Protein AF-A0A6V8PI60-F1 (afdb_monomer_lite)

InterPro domains:
  IPR025639 Druantia protein DruA [PF14236] (7-273)

pLDDT: mean 89.38, std 10.97, range [47.16, 98.75]

Foldseek 3Di:
DCPPLVVVLLLQADALQLDPLLQFDKDWDWDDPPDNVVVNQQLQQLLDPDHDDPDDADKTKTFIAGPSRRHTFFIWMKGQDDQDDVLVCVVLVHDNVLSVQQSLQEIETETFATGAPNRLLLSSLLSVLCCLALVVQVVCCVVRQFDQDPVPSDTDRHGNFKYKYKDPQADDPSQPPNDDPPAKHKAWSFKDQQAACPVPDPVNLVVLLVVCVVVVHPLSPLPDPPSDPDSSLVSQLVSCVVVVHHSCVRRPRRMIIMIMMGNFPCSSCVSVVVDPDTHHDHHHSRVSSNSCSVPTRVVSCVVPVCSNNGDSVVVVVSSVVSVPD

Secondary structure (DSSP, 8-state):
--SHHHHHHHTTSPPGGG--GGG--EEEEE--TTSHHHHHHHHHGGGSSS-----SS-EEEEEEEETTT--EEEEEEEEPPPS--HHHHHHHT--HHHHHHHGGGEEEEEEEEEPTTGGGGTHHHHHHHGGGSHHHHHHHHHHHTEEE-TTT-SEEE----EEEEE-SSSS-TTTTT-EETTTEE-EEEEE---B--TTS-HHHHHHHHHHHHHTT-GGGT--STTS-S-HHHHHHHHHHHHTT--GGGGB-----EEEEEE-STTHHHHHHTSSSS-------HHHHHHHHIIIIIHHHHHH-GGGGG--HHHHHHHHHHTT--

Sequence (325 aa):
MVGDHGQRLLNHFAEGSEVGVEAIDPELVLVDPDTEEANLFRIAALLWSVPVSRGFGRRMRFLVRDRSNQKLIGLLALGSPVFNLSPRDNWIGWTVRDREERLVNVMDAFVIGAVPPYSQLIGGKLVAALIGSGEVSQHFERRYGLKRGIISGKLKRAKLVLVTTTSALGHSSLYNRLRLPGLIEFHRLGTTNGWGHFQVPDSIFNQMRRLLELGGHKYASGYRYGDGPNWRLRVAREALERIGLDGNVMRHGIRREVYGVPLTENWREYLLGEDDDAILERPTVKEIADACIERWLLPRSKRRPQFRAWKRGDTWRLITQAIEP

Structure (mmCIF, N/CA/C/O backbone):
data_AF-A0A6V8PI60-F1
#
_entry.id   AF-A0A6V8PI60-F1
#
loop_
_atom_site.group_PDB
_atom_site.id
_atom_site.type_symbol
_atom_site.label_atom_id
_atom_site.label_alt_id
_atom_site.label_comp_id
_atom_site.label_asym_id
_atom_site.label_entity_id
_atom_site.label_seq_id
_atom_site.pdbx_PDB_ins_code
_atom_site.Cartn_x
_atom_site.Cartn_y
_atom_site.Cartn_z
_atom_site.occupancy
_atom_site.B_iso_or_equiv
_atom_site.auth_seq_id
_atom_site.auth_comp_id
_atom_site.auth_asym_id
_atom_site.auth_atom_id
_atom_site.pdbx_PDB_model_num
ATOM 1 N N . MET A 1 1 ? 9.480 23.855 -7.082 1.00 47.16 1 MET A N 1
ATOM 2 C CA . MET A 1 1 ? 9.950 22.595 -6.448 1.00 47.16 1 MET A CA 1
ATOM 3 C C . MET A 1 1 ? 10.318 21.506 -7.459 1.00 47.16 1 MET A C 1
ATOM 5 O O . MET A 1 1 ? 11.009 20.570 -7.085 1.00 47.16 1 MET A O 1
ATOM 9 N N . VAL A 1 2 ? 9.927 21.646 -8.729 1.00 53.50 2 VAL A N 1
ATOM 10 C CA . VAL A 1 2 ? 10.297 20.758 -9.841 1.00 53.50 2 VAL A CA 1
ATOM 11 C C . VAL A 1 2 ? 11.366 21.462 -10.701 1.00 53.50 2 VAL A C 1
ATOM 13 O O . VAL A 1 2 ? 11.156 21.750 -11.867 1.00 53.50 2 VAL A O 1
ATOM 16 N N . GLY A 1 3 ? 12.460 21.898 -10.068 1.00 63.16 3 GLY A N 1
ATOM 17 C CA . GLY A 1 3 ? 13.617 22.490 -10.765 1.00 63.16 3 GLY A CA 1
ATOM 18 C C . GLY A 1 3 ? 14.633 21.414 -11.167 1.00 63.16 3 GLY A C 1
ATOM 19 O O . GLY A 1 3 ? 14.282 20.235 -11.221 1.00 63.16 3 GLY A O 1
ATOM 20 N N . ASP A 1 4 ? 15.903 21.787 -11.336 1.00 62.72 4 ASP A N 1
ATOM 21 C CA . ASP A 1 4 ? 17.021 20.891 -11.710 1.00 62.72 4 ASP A CA 1
ATOM 22 C C . ASP A 1 4 ? 17.110 19.604 -10.866 1.00 62.72 4 ASP A C 1
ATOM 24 O O . ASP A 1 4 ? 17.444 18.528 -11.364 1.00 62.72 4 ASP A O 1
ATOM 28 N N . HIS A 1 5 ? 16.722 19.669 -9.588 1.00 68.88 5 HIS A N 1
ATOM 29 C CA . HIS A 1 5 ? 16.679 18.502 -8.701 1.00 68.88 5 HIS A CA 1
ATOM 30 C C . HIS A 1 5 ? 15.660 17.435 -9.148 1.00 68.88 5 HIS A C 1
ATOM 32 O O . HIS A 1 5 ? 15.910 16.238 -9.016 1.00 68.88 5 HIS A O 1
ATOM 38 N N . GLY A 1 6 ? 14.522 17.847 -9.718 1.00 69.88 6 GLY A N 1
ATOM 39 C CA . GLY A 1 6 ? 13.519 16.934 -10.273 1.00 69.88 6 GLY A CA 1
ATOM 40 C C . GLY A 1 6 ? 14.004 16.243 -11.548 1.00 69.88 6 GLY A C 1
ATOM 41 O O . GLY A 1 6 ? 13.763 15.050 -11.722 1.00 69.88 6 GLY A O 1
ATOM 42 N N . GLN A 1 7 ? 14.753 16.957 -12.396 1.00 72.31 7 GLN A N 1
ATOM 43 C CA . GLN A 1 7 ? 15.365 16.373 -13.593 1.00 72.31 7 GLN A CA 1
ATOM 44 C C . GLN A 1 7 ? 16.451 15.354 -13.238 1.00 72.31 7 GLN A C 1
ATOM 46 O O . GLN A 1 7 ? 16.512 14.294 -13.857 1.00 72.31 7 GLN A O 1
ATOM 51 N N . ARG A 1 8 ? 17.250 15.602 -12.190 1.00 85.62 8 ARG A N 1
ATOM 52 C CA . ARG A 1 8 ? 18.216 14.607 -11.694 1.00 85.62 8 ARG A CA 1
ATOM 53 C C . ARG A 1 8 ? 17.525 13.314 -11.264 1.00 85.62 8 ARG A C 1
ATOM 55 O O . ARG A 1 8 ? 17.966 12.227 -11.631 1.00 85.62 8 ARG A O 1
ATOM 62 N N . LEU A 1 9 ? 16.414 13.433 -10.535 1.00 90.12 9 LEU A N 1
ATOM 63 C CA . LEU A 1 9 ? 15.638 12.281 -10.069 1.00 90.12 9 LEU A CA 1
ATOM 64 C C . LEU A 1 9 ? 14.984 11.499 -11.217 1.00 90.12 9 LEU A C 1
ATOM 66 O O . LEU A 1 9 ? 14.724 10.303 -11.072 1.00 90.12 9 LEU A O 1
ATOM 70 N N . LEU A 1 10 ? 14.792 12.124 -12.383 1.00 92.19 10 LEU A N 1
ATOM 71 C CA . LEU A 1 10 ? 14.271 11.452 -13.571 1.00 92.19 10 LEU A CA 1
ATOM 72 C C . LEU A 1 10 ? 15.186 10.309 -14.046 1.00 92.19 10 LEU A C 1
ATOM 74 O O . LEU A 1 10 ? 14.691 9.317 -14.575 1.00 92.19 10 LEU A O 1
ATOM 78 N N . ASN A 1 11 ? 16.495 10.387 -13.783 1.00 93.62 11 ASN A N 1
ATOM 79 C CA . ASN A 1 11 ? 17.460 9.338 -14.136 1.00 93.62 11 ASN A CA 1
ATOM 80 C C . ASN A 1 11 ? 17.210 8.002 -13.423 1.00 93.62 11 ASN A C 1
ATOM 82 O O . ASN A 1 11 ? 17.698 6.966 -13.883 1.00 93.62 11 ASN A O 1
ATOM 86 N N . HIS A 1 12 ? 16.438 8.006 -12.332 1.00 96.94 12 HIS A N 1
ATOM 87 C CA . HIS A 1 12 ? 16.029 6.789 -11.637 1.00 96.94 12 HIS A CA 1
ATOM 88 C C . HIS A 1 12 ? 14.868 6.070 -12.329 1.00 96.94 12 HIS A C 1
ATOM 90 O O . HIS A 1 12 ? 14.605 4.917 -12.007 1.00 96.94 12 HIS A O 1
ATOM 96 N N . PHE A 1 13 ? 14.176 6.699 -13.279 1.00 97.81 13 PHE A N 1
ATOM 97 C CA . PHE A 1 13 ? 13.129 6.050 -14.063 1.00 97.81 13 PHE A CA 1
ATOM 98 C C . PHE A 1 13 ? 13.731 5.426 -15.324 1.00 97.81 13 PHE A C 1
ATOM 100 O O . PHE A 1 13 ? 14.614 6.006 -15.964 1.00 97.81 13 PHE A O 1
ATOM 107 N N . ALA A 1 14 ? 13.258 4.233 -15.678 1.00 97.94 14 ALA A N 1
ATOM 108 C CA . ALA A 1 14 ? 13.749 3.534 -16.857 1.00 97.94 14 ALA A CA 1
ATOM 109 C C . ALA A 1 14 ? 13.153 4.108 -18.146 1.00 97.94 14 ALA A C 1
ATOM 111 O O . ALA A 1 14 ? 11.988 4.507 -18.201 1.00 97.94 14 ALA A O 1
ATOM 112 N N . GLU A 1 15 ? 13.941 4.076 -19.211 1.00 98.00 15 GLU A N 1
ATOM 113 C CA . GLU A 1 15 ? 13.418 3.985 -20.566 1.00 98.00 15 GLU A CA 1
ATOM 114 C C . GLU A 1 15 ? 13.029 2.543 -20.883 1.00 98.00 15 GLU A C 1
ATOM 116 O O . GLU A 1 15 ? 13.592 1.587 -20.353 1.00 98.00 15 GLU A O 1
ATOM 121 N N . GLY A 1 16 ? 12.089 2.372 -21.808 1.00 97.88 16 GLY A N 1
ATOM 122 C CA . GLY A 1 16 ? 11.659 1.059 -22.272 1.00 97.88 16 GLY A CA 1
ATOM 123 C C . GLY A 1 16 ? 12.798 0.189 -22.802 1.00 97.88 16 GLY A C 1
ATOM 124 O O . GLY A 1 16 ? 12.779 -1.025 -22.613 1.00 97.88 16 GLY A O 1
ATOM 125 N N . SER A 1 17 ? 13.798 0.806 -23.434 1.00 97.50 17 SER A N 1
ATOM 126 C CA . SER A 1 17 ? 14.990 0.133 -23.959 1.00 97.50 17 SER A CA 1
ATOM 127 C C . SER A 1 17 ? 15.966 -0.337 -22.879 1.00 97.50 17 SER A C 1
ATOM 129 O O . SER A 1 17 ? 16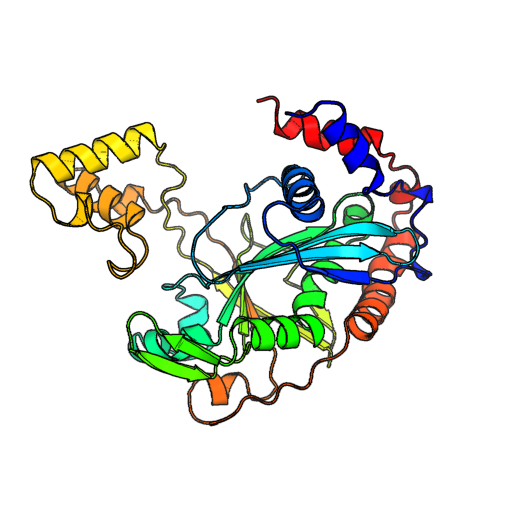.782 -1.205 -23.163 1.00 97.50 17 SER A O 1
ATOM 131 N N . GLU A 1 18 ? 15.890 0.204 -21.660 1.00 98.12 18 GLU A N 1
ATOM 132 C CA . GLU A 1 18 ? 16.745 -0.195 -20.530 1.00 98.12 18 GLU A CA 1
ATOM 133 C C . GLU A 1 18 ? 16.189 -1.417 -19.775 1.00 98.12 18 GLU A C 1
ATOM 135 O O . GLU A 1 18 ? 16.856 -1.967 -18.900 1.00 98.12 18 GLU A O 1
ATOM 140 N N . VAL A 1 19 ? 14.961 -1.851 -20.086 1.00 98.31 19 VAL A N 1
ATOM 141 C CA . VAL A 1 19 ? 14.295 -2.948 -19.373 1.00 98.31 19 VAL A CA 1
ATOM 142 C C . VAL A 1 19 ? 14.481 -4.272 -20.112 1.00 98.31 19 VAL A C 1
ATOM 144 O O . VAL A 1 19 ? 13.746 -4.602 -21.048 1.00 98.31 19 VAL A O 1
ATOM 147 N N . GLY A 1 20 ? 15.443 -5.065 -19.640 1.00 97.81 20 GLY A N 1
ATOM 148 C CA . GLY A 1 20 ? 15.592 -6.473 -20.000 1.00 97.81 20 GLY A CA 1
ATOM 149 C C . GLY A 1 20 ? 14.690 -7.343 -19.129 1.00 97.81 20 GLY A C 1
ATOM 150 O O . GLY A 1 20 ? 15.055 -7.665 -18.010 1.00 97.81 20 GLY A O 1
ATOM 151 N N . VAL A 1 21 ? 1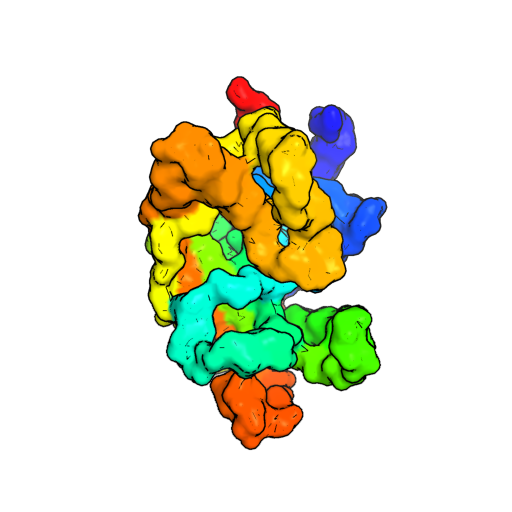3.511 -7.728 -19.630 1.00 97.94 21 VAL A N 1
ATOM 152 C CA . VAL A 1 21 ? 12.464 -8.389 -18.814 1.00 97.94 21 VAL A CA 1
ATOM 153 C C . VAL A 1 21 ? 12.930 -9.692 -18.155 1.00 97.94 21 VAL A C 1
ATOM 155 O O . VAL A 1 21 ? 12.494 -10.003 -17.054 1.00 97.94 21 VAL A O 1
ATOM 158 N N . GLU A 1 22 ? 13.814 -10.434 -18.817 1.00 97.12 22 GLU A N 1
ATOM 159 C CA . GLU A 1 22 ? 14.389 -11.700 -18.331 1.00 97.12 22 GLU A CA 1
ATOM 160 C C . GLU A 1 22 ? 15.471 -11.479 -17.267 1.00 97.12 22 GLU A C 1
ATOM 162 O O . GLU A 1 22 ? 15.753 -12.381 -16.490 1.00 97.12 22 GLU A O 1
ATOM 167 N N . ALA A 1 23 ? 16.057 -10.280 -17.232 1.00 97.81 23 ALA A N 1
ATOM 168 C CA . ALA A 1 23 ? 17.131 -9.898 -16.325 1.00 97.81 23 ALA A CA 1
ATOM 169 C C . ALA A 1 23 ? 16.643 -9.059 -15.133 1.00 97.81 23 ALA A C 1
ATOM 171 O O . ALA A 1 23 ? 17.470 -8.661 -14.321 1.00 97.81 23 ALA A O 1
ATOM 172 N N . ILE A 1 24 ? 15.337 -8.769 -15.034 1.00 98.62 24 ILE A N 1
ATOM 173 C CA . ILE A 1 24 ? 14.773 -7.982 -13.928 1.00 98.62 24 ILE A CA 1
ATOM 174 C C . ILE A 1 24 ? 15.165 -8.638 -12.602 1.00 98.62 24 ILE A C 1
ATOM 176 O O . ILE A 1 24 ? 14.804 -9.783 -12.349 1.00 98.62 24 ILE A O 1
ATOM 180 N N . ASP A 1 25 ? 15.852 -7.886 -11.746 1.00 98.56 25 ASP A N 1
ATOM 181 C CA . ASP A 1 25 ? 16.380 -8.377 -10.472 1.00 98.56 25 ASP A CA 1
ATOM 182 C C . ASP A 1 25 ? 16.009 -7.401 -9.345 1.00 98.56 25 ASP A C 1
ATOM 184 O O . ASP A 1 25 ? 16.740 -6.445 -9.068 1.00 98.56 25 ASP A O 1
ATOM 188 N N . PRO A 1 26 ? 14.811 -7.540 -8.752 1.00 98.62 26 PRO A N 1
ATOM 189 C CA . PRO A 1 26 ? 14.291 -6.565 -7.810 1.00 98.62 26 PRO A CA 1
ATOM 190 C C . PRO A 1 26 ? 15.054 -6.554 -6.484 1.00 98.62 26 PRO A C 1
ATOM 192 O O . PRO A 1 26 ? 15.427 -7.587 -5.942 1.00 98.62 26 PRO A O 1
ATOM 195 N N . GLU A 1 27 ? 15.167 -5.378 -5.881 1.00 98.44 27 GLU A N 1
ATOM 196 C CA . GLU A 1 27 ? 15.587 -5.204 -4.495 1.00 98.44 27 GLU A CA 1
ATOM 197 C C . GLU A 1 27 ? 14.696 -4.203 -3.758 1.00 98.44 27 GLU A C 1
ATOM 199 O O . GLU A 1 27 ? 14.125 -3.282 -4.351 1.00 98.44 27 GLU A O 1
ATOM 204 N N . LEU A 1 28 ? 14.585 -4.385 -2.441 1.00 98.50 28 LEU A N 1
ATOM 205 C CA . LEU A 1 28 ? 13.858 -3.486 -1.552 1.00 98.50 28 LEU A CA 1
ATOM 206 C C . LEU A 1 28 ? 14.836 -2.518 -0.885 1.00 98.50 28 LEU A C 1
ATOM 208 O O . LEU A 1 28 ? 15.564 -2.894 0.031 1.00 98.50 28 LEU A O 1
ATOM 212 N N . VAL A 1 29 ? 14.808 -1.256 -1.309 1.00 98.06 29 VAL A N 1
ATOM 213 C CA . VAL A 1 29 ? 15.599 -0.181 -0.698 1.00 98.06 29 VAL A CA 1
ATOM 214 C C . VAL A 1 29 ? 14.724 0.579 0.287 1.00 98.06 29 VAL A C 1
ATOM 216 O O . VAL A 1 29 ? 13.717 1.176 -0.104 1.00 98.06 29 VAL A O 1
ATOM 219 N N . LEU A 1 30 ? 15.084 0.539 1.572 1.00 96.31 30 LEU A N 1
ATOM 220 C CA . LEU A 1 30 ? 14.359 1.251 2.622 1.00 96.31 30 LEU A CA 1
ATOM 221 C C . LEU A 1 30 ? 14.450 2.767 2.397 1.00 96.31 30 LEU A C 1
ATOM 223 O O . LEU A 1 30 ? 15.499 3.298 2.052 1.00 96.31 30 LEU A O 1
ATOM 227 N N . VAL A 1 31 ? 13.333 3.458 2.600 1.00 95.38 31 VAL A N 1
ATOM 228 C CA . VAL A 1 31 ? 13.252 4.915 2.489 1.00 95.38 31 VAL A CA 1
ATOM 229 C C . VAL A 1 31 ? 13.268 5.526 3.880 1.00 95.38 31 VAL A C 1
ATOM 231 O O . VAL A 1 31 ? 12.270 5.449 4.611 1.00 95.38 31 VAL A O 1
ATOM 234 N N . ASP A 1 32 ? 14.378 6.173 4.213 1.00 90.62 32 ASP A N 1
ATOM 235 C CA . ASP A 1 32 ? 14.525 6.947 5.439 1.00 90.62 32 ASP A CA 1
ATOM 236 C C . ASP A 1 32 ? 14.154 8.424 5.231 1.00 90.62 32 ASP A C 1
ATOM 238 O O . ASP A 1 32 ? 14.135 8.913 4.100 1.00 90.62 32 ASP A O 1
ATOM 242 N N . PRO A 1 33 ? 13.753 9.149 6.292 1.00 87.69 33 PRO A N 1
ATOM 243 C CA . PRO A 1 33 ? 13.456 10.573 6.191 1.00 87.69 33 PRO A CA 1
ATOM 244 C C . PRO A 1 33 ? 14.662 11.366 5.682 1.00 87.69 33 PRO A C 1
ATOM 246 O O . PRO A 1 33 ? 15.800 11.032 5.989 1.00 87.69 33 PRO A O 1
ATOM 249 N N . ASP A 1 34 ? 14.387 12.437 4.940 1.00 88.12 34 ASP A N 1
ATOM 250 C CA . ASP A 1 34 ? 15.391 13.418 4.511 1.00 88.12 34 ASP A CA 1
ATOM 251 C C . ASP A 1 34 ? 16.526 12.865 3.618 1.00 88.12 34 ASP A C 1
ATOM 253 O O . ASP A 1 34 ? 17.574 13.493 3.488 1.00 88.12 34 ASP A O 1
ATOM 257 N N . THR A 1 35 ? 16.297 11.733 2.934 1.00 92.88 35 THR A N 1
ATOM 258 C CA . THR A 1 35 ? 17.224 11.157 1.940 1.00 92.88 35 THR A CA 1
ATOM 259 C C . THR A 1 35 ? 16.785 11.389 0.485 1.00 92.88 35 THR A C 1
ATOM 261 O O . THR A 1 35 ? 15.653 11.801 0.200 1.00 92.88 35 THR A O 1
ATOM 264 N N . GLU A 1 36 ? 17.669 11.094 -0.477 1.00 92.31 36 GLU A N 1
ATOM 265 C CA . GLU A 1 36 ? 17.329 11.137 -1.907 1.00 92.31 36 GLU A CA 1
ATOM 266 C C . GLU A 1 36 ? 16.234 10.117 -2.261 1.00 92.31 36 GLU A C 1
ATOM 268 O O . GLU A 1 36 ? 15.336 10.419 -3.047 1.00 92.31 36 GLU A O 1
ATOM 273 N N . GLU A 1 37 ? 16.218 8.956 -1.606 1.00 95.00 37 GLU A N 1
ATOM 274 C CA . GLU A 1 37 ? 15.168 7.948 -1.745 1.00 95.00 37 GLU A CA 1
ATOM 275 C C . GLU A 1 37 ? 13.810 8.487 -1.288 1.00 95.00 37 GLU A C 1
ATOM 277 O O . GLU A 1 37 ? 12.790 8.183 -1.909 1.00 95.00 37 GLU A O 1
ATOM 282 N N . ALA A 1 38 ? 13.768 9.328 -0.248 1.00 93.31 38 ALA A N 1
ATOM 283 C CA . ALA A 1 38 ? 12.536 9.994 0.169 1.00 93.31 38 ALA A CA 1
ATOM 284 C C . ALA A 1 38 ? 12.066 11.032 -0.853 1.00 93.31 38 ALA A C 1
ATOM 286 O O . ALA A 1 38 ? 10.857 11.194 -1.056 1.00 93.31 38 ALA A O 1
ATOM 287 N N . ASN A 1 39 ? 12.986 11.729 -1.521 1.00 93.19 39 ASN A N 1
ATOM 288 C CA . ASN A 1 39 ? 12.648 12.634 -2.622 1.00 93.19 39 ASN A CA 1
ATOM 289 C C . ASN A 1 39 ? 12.099 11.843 -3.814 1.00 93.19 39 ASN A C 1
ATOM 291 O O . ASN A 1 39 ? 11.031 12.178 -4.330 1.00 93.19 39 ASN A O 1
ATOM 295 N N . LEU A 1 40 ? 12.767 10.750 -4.185 1.00 95.25 40 LEU A N 1
ATOM 296 C CA . LEU A 1 40 ? 12.353 9.872 -5.272 1.00 95.25 40 LEU A CA 1
ATOM 297 C C . LEU A 1 40 ? 10.996 9.221 -4.996 1.00 95.25 40 LEU A C 1
ATOM 299 O O . LEU A 1 40 ? 10.127 9.247 -5.862 1.00 95.25 40 LEU A O 1
ATOM 303 N N . PHE A 1 41 ? 10.768 8.711 -3.782 1.00 94.56 41 PHE A N 1
ATOM 304 C CA . PHE A 1 41 ? 9.479 8.153 -3.372 1.00 94.56 41 PHE A CA 1
ATOM 305 C C . PHE A 1 41 ? 8.359 9.190 -3.527 1.00 94.56 41 PHE A C 1
ATOM 307 O O . PHE A 1 41 ? 7.292 8.875 -4.051 1.00 94.56 41 PHE A O 1
ATOM 314 N N . ARG A 1 42 ? 8.595 10.440 -3.096 1.00 91.38 42 ARG A N 1
ATOM 315 C CA . ARG A 1 42 ? 7.613 11.530 -3.215 1.00 91.38 42 ARG A CA 1
ATOM 316 C C . ARG A 1 42 ? 7.297 11.869 -4.668 1.00 91.38 42 ARG A C 1
ATOM 318 O O . ARG A 1 42 ? 6.124 12.025 -4.981 1.00 91.38 42 ARG A O 1
ATOM 325 N N . ILE A 1 43 ? 8.308 11.965 -5.531 1.00 91.69 43 ILE A N 1
ATOM 326 C CA . ILE A 1 43 ? 8.108 12.265 -6.955 1.00 91.69 43 ILE A CA 1
ATOM 327 C C . ILE A 1 43 ? 7.413 11.103 -7.668 1.00 91.69 43 ILE A C 1
ATOM 329 O O . ILE A 1 43 ? 6.432 11.318 -8.370 1.00 91.69 43 ILE A O 1
ATOM 333 N N . ALA A 1 44 ? 7.864 9.866 -7.459 1.00 94.00 44 ALA A N 1
ATOM 334 C CA . ALA A 1 44 ? 7.259 8.690 -8.078 1.00 94.00 44 ALA A CA 1
ATOM 335 C C . ALA A 1 44 ? 5.799 8.480 -7.638 1.00 94.00 44 ALA A C 1
ATOM 337 O O . ALA A 1 44 ? 4.981 8.035 -8.439 1.00 94.00 44 ALA A O 1
ATOM 338 N N . ALA A 1 45 ? 5.443 8.855 -6.406 1.00 92.06 45 ALA A N 1
ATOM 339 C CA . ALA A 1 45 ? 4.066 8.805 -5.921 1.00 92.06 45 ALA A CA 1
ATOM 340 C C . ALA A 1 45 ? 3.107 9.763 -6.657 1.00 92.06 45 ALA A C 1
ATOM 342 O O . ALA A 1 45 ? 1.899 9.535 -6.622 1.00 92.06 45 ALA A O 1
ATOM 343 N N . LEU A 1 46 ? 3.615 10.799 -7.341 1.00 90.31 46 LEU A N 1
ATOM 344 C CA . LEU A 1 46 ? 2.796 11.701 -8.165 1.00 90.31 46 LEU A CA 1
ATOM 345 C C . LEU A 1 46 ? 2.240 11.014 -9.419 1.00 90.31 46 LEU A C 1
ATOM 347 O O . LEU A 1 46 ? 1.288 11.501 -10.013 1.00 90.31 46 LEU A O 1
ATOM 351 N N . LEU A 1 47 ? 2.785 9.854 -9.797 1.00 88.75 47 LEU A N 1
ATOM 352 C CA . LEU A 1 47 ? 2.273 9.047 -10.908 1.00 88.75 47 LEU A CA 1
ATOM 353 C C . LEU A 1 47 ? 0.953 8.327 -10.583 1.00 88.75 47 LEU A C 1
ATOM 355 O O . LEU A 1 47 ? 0.421 7.617 -11.438 1.00 88.75 47 LEU A O 1
ATOM 359 N N . TRP A 1 48 ? 0.428 8.445 -9.360 1.00 86.38 48 TRP A N 1
ATOM 360 C CA . TRP A 1 48 ? -0.811 7.784 -8.957 1.00 86.38 48 TRP A CA 1
ATOM 361 C C . TRP A 1 48 ? -1.956 8.755 -8.727 1.00 86.38 48 TRP A C 1
ATOM 363 O O . TRP A 1 48 ? -1.795 9.837 -8.176 1.00 86.38 48 TRP A O 1
ATOM 373 N N . SER A 1 49 ? -3.160 8.287 -9.048 1.00 71.06 49 SER A N 1
ATOM 374 C CA . SER A 1 49 ? -4.395 9.063 -8.929 1.00 71.06 49 SER A CA 1
ATOM 375 C C . SER A 1 49 ? -4.858 9.300 -7.486 1.00 71.06 49 SER A C 1
ATOM 377 O O . SER A 1 49 ? -5.740 10.122 -7.262 1.00 71.06 49 SER A O 1
ATOM 379 N N . VAL A 1 50 ? -4.321 8.565 -6.504 1.00 71.25 50 VAL A N 1
ATOM 380 C CA . VAL A 1 50 ? -4.680 8.722 -5.086 1.00 71.25 50 VAL A CA 1
ATOM 381 C C . VAL A 1 50 ? -3.466 9.240 -4.312 1.00 71.25 50 VAL A C 1
ATOM 383 O O . VAL A 1 50 ? -2.448 8.545 -4.271 1.00 71.25 50 VAL A O 1
ATOM 386 N N . PRO A 1 51 ? -3.563 10.415 -3.659 1.00 69.06 51 PRO A N 1
ATOM 387 C CA . PRO A 1 51 ? -2.453 10.993 -2.915 1.00 69.06 51 PRO A CA 1
ATOM 388 C C . PRO A 1 51 ? -1.949 10.083 -1.796 1.00 69.06 51 PRO A C 1
ATOM 390 O O . PRO A 1 51 ? -2.722 9.512 -1.020 1.00 69.06 51 PRO A O 1
ATOM 393 N N . VAL A 1 52 ? -0.628 10.013 -1.649 1.00 75.19 52 VAL A N 1
ATOM 394 C CA . VAL A 1 52 ? 0.001 9.254 -0.568 1.00 75.19 52 VAL A CA 1
ATOM 395 C C . VAL A 1 52 ? 0.008 10.078 0.716 1.00 75.19 52 VAL A C 1
ATOM 397 O O . VAL A 1 52 ? 0.694 11.093 0.830 1.00 75.19 52 VAL A O 1
ATOM 400 N N . SER A 1 53 ? -0.733 9.619 1.725 1.00 66.75 53 SER A N 1
ATOM 401 C CA . SER A 1 53 ? -0.743 10.279 3.034 1.00 66.75 53 SER A CA 1
ATOM 402 C C . SER A 1 53 ? 0.620 10.190 3.741 1.00 66.75 53 SER A C 1
ATOM 404 O O . SER A 1 53 ? 1.281 9.146 3.732 1.00 66.75 53 SER A O 1
ATOM 406 N N . ARG A 1 54 ? 1.025 11.274 4.425 1.00 61.81 54 ARG A N 1
ATOM 407 C CA . ARG A 1 54 ? 2.196 11.249 5.322 1.00 61.81 54 ARG A CA 1
ATOM 408 C C . ARG A 1 54 ? 1.942 10.345 6.534 1.00 61.81 54 ARG A C 1
ATOM 410 O O . ARG A 1 54 ? 2.794 9.513 6.833 1.00 61.81 54 ARG A O 1
ATOM 417 N N . GLY A 1 55 ? 0.744 10.452 7.123 1.00 63.91 55 GLY A N 1
ATOM 418 C CA . GLY A 1 55 ? 0.211 9.597 8.189 1.00 63.91 55 GLY A CA 1
ATOM 419 C C . GLY A 1 55 ? 1.049 9.544 9.476 1.00 63.91 55 GLY A C 1
ATOM 420 O O . GLY A 1 55 ? 2.173 10.025 9.529 1.00 63.91 55 GLY A O 1
ATOM 421 N N . PHE A 1 56 ? 0.504 8.922 10.523 1.00 65.94 56 PHE A N 1
ATOM 422 C CA . PHE A 1 56 ? 1.201 8.686 11.798 1.00 65.94 56 PHE A CA 1
ATOM 423 C C . PHE A 1 56 ? 1.278 7.179 12.100 1.00 65.94 56 PHE A C 1
ATOM 425 O O . PHE A 1 56 ? 0.554 6.387 11.487 1.00 65.94 56 PHE A O 1
ATOM 432 N N . GLY A 1 57 ? 2.152 6.779 13.027 1.00 82.06 57 GLY A N 1
ATOM 433 C CA . GLY A 1 57 ? 2.320 5.387 13.465 1.00 82.06 57 GLY A CA 1
ATOM 434 C C . GLY A 1 57 ? 3.467 4.640 12.777 1.00 82.06 57 GLY A C 1
ATOM 435 O O . GLY A 1 57 ? 4.433 5.245 12.314 1.00 82.06 57 GLY A O 1
ATOM 436 N N . ARG A 1 58 ? 3.376 3.305 12.731 1.00 90.31 58 ARG A N 1
ATOM 437 C CA . ARG A 1 58 ? 4.367 2.451 12.061 1.00 90.31 58 ARG A CA 1
ATOM 438 C C . ARG A 1 58 ? 4.354 2.745 10.566 1.00 90.31 58 ARG A C 1
ATOM 440 O O . ARG A 1 58 ? 3.280 2.885 9.984 1.00 90.31 58 ARG A O 1
ATOM 447 N N . ARG A 1 59 ? 5.535 2.858 9.962 1.00 91.38 59 ARG A N 1
ATOM 448 C CA . ARG A 1 59 ? 5.741 3.145 8.544 1.00 91.38 59 ARG A CA 1
ATOM 449 C C . ARG A 1 59 ? 7.023 2.479 8.076 1.00 91.38 59 ARG A C 1
ATOM 451 O O . ARG A 1 59 ? 8.091 2.719 8.632 1.00 91.38 59 ARG A O 1
ATOM 458 N N . MET A 1 60 ? 6.888 1.692 7.025 1.00 94.75 60 MET A N 1
ATOM 459 C CA . MET A 1 60 ? 7.985 1.154 6.239 1.00 94.75 60 MET A CA 1
ATOM 460 C C . MET A 1 60 ? 7.700 1.538 4.798 1.00 94.75 60 MET A C 1
ATOM 462 O O . MET A 1 60 ? 6.615 1.266 4.289 1.00 94.75 60 MET A O 1
ATOM 466 N N . ARG A 1 61 ? 8.634 2.242 4.174 1.00 96.00 61 ARG A N 1
ATOM 467 C CA . ARG A 1 61 ? 8.553 2.658 2.777 1.00 96.00 61 ARG A CA 1
ATOM 468 C C . ARG A 1 61 ? 9.743 2.045 2.069 1.00 96.00 61 ARG A C 1
ATOM 470 O O . ARG A 1 61 ? 10.846 2.085 2.604 1.00 96.00 61 ARG A O 1
ATOM 477 N N . PHE A 1 62 ? 9.495 1.497 0.895 1.00 98.00 62 PHE A N 1
ATOM 478 C CA . PHE A 1 62 ? 10.493 0.864 0.062 1.00 98.00 62 PHE A CA 1
ATOM 479 C C . PHE A 1 62 ? 10.399 1.429 -1.349 1.00 98.00 62 PHE A C 1
ATOM 481 O O . PHE A 1 62 ? 9.305 1.539 -1.918 1.00 98.00 62 PHE A O 1
ATOM 488 N N . LEU A 1 63 ? 11.555 1.751 -1.916 1.00 98.44 63 LEU A N 1
ATOM 489 C CA . LEU A 1 63 ? 11.720 1.753 -3.359 1.00 98.44 63 LEU A CA 1
ATOM 490 C C . LEU A 1 63 ? 11.968 0.309 -3.787 1.00 98.44 63 LEU A C 1
ATOM 492 O O . LEU A 1 63 ? 12.817 -0.367 -3.210 1.00 98.44 63 LEU A O 1
ATOM 496 N N . VAL A 1 64 ? 11.244 -0.152 -4.800 1.00 98.69 64 VAL A N 1
ATOM 497 C CA . VAL A 1 64 ? 11.564 -1.403 -5.484 1.00 98.69 64 VAL A CA 1
ATOM 498 C C . VAL A 1 64 ? 12.458 -1.038 -6.661 1.00 98.69 64 VAL A C 1
ATOM 500 O O . VAL A 1 64 ? 11.978 -0.404 -7.604 1.00 98.69 64 VAL A O 1
ATOM 503 N N . ARG A 1 65 ? 13.749 -1.364 -6.594 1.00 98.50 65 ARG A N 1
ATOM 504 C CA . ARG A 1 65 ? 14.728 -1.063 -7.654 1.00 98.50 65 ARG A CA 1
ATOM 505 C C . ARG A 1 65 ? 15.086 -2.329 -8.415 1.00 98.50 65 ARG A C 1
ATOM 507 O O . ARG A 1 65 ? 15.050 -3.403 -7.841 1.00 98.50 65 ARG A O 1
ATOM 514 N N . ASP A 1 66 ? 15.396 -2.196 -9.692 1.00 98.62 66 ASP A N 1
ATOM 515 C CA . ASP A 1 66 ? 15.937 -3.275 -10.512 1.00 98.62 66 ASP A CA 1
ATOM 516 C C . ASP A 1 66 ? 17.464 -3.186 -10.480 1.00 98.62 66 ASP A C 1
ATOM 518 O O . ASP A 1 66 ? 18.033 -2.193 -10.939 1.00 98.62 66 ASP A O 1
ATOM 522 N N . ARG A 1 67 ? 18.140 -4.202 -9.939 1.00 98.44 67 ARG A N 1
ATOM 523 C CA . ARG A 1 67 ? 19.605 -4.263 -9.892 1.00 98.44 67 ARG A CA 1
ATOM 524 C C . ARG A 1 67 ? 20.214 -4.331 -11.294 1.00 98.44 67 ARG A C 1
ATOM 526 O O . ARG A 1 67 ? 21.315 -3.818 -11.487 1.00 98.44 67 ARG A O 1
ATOM 533 N N . SER A 1 68 ? 19.508 -4.887 -12.280 1.00 98.19 68 SER A N 1
ATOM 534 C CA . SER A 1 68 ? 20.043 -5.077 -13.636 1.00 98.19 68 SER A CA 1
ATOM 535 C C . SER A 1 68 ? 20.277 -3.772 -14.396 1.00 98.19 68 SER A C 1
ATOM 537 O O . SER A 1 68 ? 21.198 -3.683 -15.204 1.00 98.19 68 SER A O 1
ATOM 539 N N . ASN A 1 69 ? 19.475 -2.739 -14.124 1.00 97.94 69 ASN A N 1
ATOM 540 C CA . ASN A 1 69 ? 19.570 -1.436 -14.793 1.00 97.94 69 ASN A CA 1
ATOM 541 C C . ASN A 1 69 ? 19.585 -0.239 -13.829 1.00 97.94 69 ASN A C 1
ATOM 543 O O . ASN A 1 69 ? 19.635 0.914 -14.265 1.00 97.94 69 ASN A O 1
ATOM 547 N N . GLN A 1 70 ? 19.556 -0.499 -12.520 1.00 97.88 70 GLN A N 1
ATOM 548 C CA . GLN A 1 70 ? 19.583 0.490 -11.442 1.00 97.88 70 GLN A CA 1
ATOM 549 C C . GLN A 1 70 ? 18.377 1.448 -11.435 1.00 97.88 70 GLN A C 1
ATOM 551 O O . GLN A 1 70 ? 18.425 2.512 -10.801 1.00 97.88 70 GLN A O 1
ATOM 556 N N . LYS A 1 71 ? 17.276 1.089 -12.109 1.00 98.38 71 LYS A N 1
ATOM 557 C CA . LYS A 1 71 ? 16.066 1.915 -12.226 1.00 98.38 71 LYS A CA 1
ATOM 558 C C . LYS A 1 71 ? 14.977 1.494 -11.246 1.00 98.38 71 LYS A C 1
ATOM 560 O O . LYS A 1 71 ? 14.962 0.395 -10.705 1.00 98.38 71 LYS A O 1
ATOM 565 N N . LEU A 1 72 ? 14.041 2.401 -11.013 1.00 98.62 72 LEU A N 1
ATOM 566 C CA . LEU A 1 72 ? 12.892 2.203 -10.148 1.00 98.62 72 LEU A CA 1
ATOM 567 C C . LEU A 1 72 ? 11.847 1.326 -10.852 1.00 98.62 72 LEU A C 1
ATOM 569 O O . LEU A 1 72 ? 11.296 1.720 -11.879 1.00 98.62 72 LEU A O 1
ATOM 573 N N . ILE A 1 73 ? 11.539 0.168 -10.269 1.00 98.75 73 ILE A N 1
ATOM 574 C CA . ILE A 1 73 ? 10.412 -0.690 -10.663 1.00 98.75 73 ILE A CA 1
ATOM 575 C C . ILE A 1 73 ? 9.113 -0.100 -10.132 1.00 98.75 73 ILE A C 1
ATOM 577 O O . ILE A 1 73 ? 8.102 -0.032 -10.833 1.00 98.75 73 ILE A O 1
ATOM 581 N N . GLY A 1 74 ? 9.122 0.317 -8.869 1.00 98.19 74 GLY A N 1
ATOM 582 C CA . GLY A 1 74 ? 7.917 0.737 -8.185 1.00 98.19 74 GLY A CA 1
ATOM 583 C C . GLY A 1 74 ? 8.142 1.094 -6.733 1.00 98.19 74 GLY A C 1
ATOM 584 O O . GLY A 1 74 ? 9.263 1.260 -6.264 1.00 98.19 74 GLY A O 1
ATOM 585 N N . LEU A 1 75 ? 7.037 1.213 -6.023 1.00 97.75 75 LEU A N 1
ATOM 586 C CA . LEU A 1 75 ? 6.986 1.692 -4.658 1.00 97.75 75 LEU A CA 1
ATOM 587 C C . LEU A 1 75 ? 6.096 0.765 -3.833 1.00 97.75 75 LEU A C 1
ATOM 589 O O . LEU A 1 75 ? 4.986 0.410 -4.247 1.00 97.75 75 LEU A O 1
ATOM 593 N N . LEU A 1 76 ? 6.568 0.440 -2.636 1.00 97.06 76 LEU A N 1
ATOM 594 C CA . LEU A 1 76 ? 5.835 -0.334 -1.646 1.00 97.06 76 LEU A CA 1
ATOM 595 C C . LEU A 1 76 ? 5.863 0.421 -0.319 1.00 97.06 76 LEU A C 1
ATOM 597 O O . LEU A 1 76 ? 6.925 0.834 0.139 1.00 97.06 76 LEU A O 1
ATOM 601 N N . ALA A 1 77 ? 4.717 0.598 0.335 1.00 95.69 77 ALA A N 1
ATOM 602 C CA . ALA A 1 77 ? 4.714 1.081 1.708 1.00 95.69 77 ALA A CA 1
ATOM 603 C C . ALA A 1 77 ? 3.666 0.409 2.586 1.00 95.69 77 ALA A C 1
ATOM 605 O O . ALA A 1 77 ? 2.485 0.321 2.239 1.00 95.69 77 ALA A O 1
ATOM 606 N N . LEU A 1 78 ? 4.130 0.018 3.770 1.00 96.25 78 LEU A N 1
ATOM 607 C CA . LEU A 1 78 ? 3.357 -0.583 4.842 1.00 96.25 78 LEU A CA 1
ATOM 608 C C . LEU A 1 78 ? 3.200 0.420 5.983 1.00 96.25 78 LEU A C 1
ATOM 610 O O . LEU A 1 78 ? 4.144 1.121 6.363 1.00 96.25 78 LEU A O 1
ATOM 614 N N . GLY A 1 79 ? 1.997 0.517 6.532 1.00 93.81 79 GLY A N 1
ATOM 615 C CA . GLY A 1 79 ? 1.657 1.427 7.615 1.00 93.81 79 GLY A CA 1
ATOM 616 C C . GLY A 1 79 ? 0.935 0.738 8.763 1.00 93.81 79 GLY A C 1
ATOM 617 O O . GLY A 1 79 ? 0.483 -0.399 8.638 1.00 93.81 79 GLY A O 1
ATOM 618 N N . SER A 1 80 ? 0.798 1.444 9.886 1.00 91.38 80 SER A N 1
ATOM 619 C CA . SER A 1 80 ? -0.164 1.053 10.918 1.00 91.38 80 SER A CA 1
ATOM 620 C C . SER A 1 80 ? -1.532 0.791 10.277 1.00 91.38 80 SER A C 1
ATOM 622 O O . SER A 1 80 ? -1.988 1.630 9.493 1.00 91.38 80 SER A O 1
ATOM 624 N N . PRO A 1 81 ? -2.176 -0.335 10.611 1.00 91.94 81 PRO A N 1
ATOM 625 C CA . PRO A 1 81 ? -3.407 -0.734 9.963 1.00 91.94 81 PRO A CA 1
ATOM 626 C C . PRO A 1 81 ? -4.573 0.157 10.386 1.00 91.94 81 PRO A C 1
ATOM 628 O O . PRO A 1 81 ? -4.583 0.716 11.491 1.00 91.94 81 PRO A O 1
ATOM 631 N N . VAL A 1 82 ? -5.584 0.266 9.524 1.00 88.75 82 VAL A N 1
ATOM 632 C CA . VAL A 1 82 ? -6.869 0.869 9.876 1.00 88.75 82 VAL A CA 1
ATOM 633 C C . VAL A 1 82 ? -7.417 0.123 11.084 1.00 88.75 82 VAL A C 1
ATOM 635 O O . VAL A 1 82 ? -7.612 -1.093 11.040 1.00 88.75 82 VAL A O 1
ATOM 638 N N . PHE A 1 83 ? -7.666 0.855 12.173 1.00 88.75 83 PHE A N 1
ATOM 639 C CA . PHE A 1 83 ? -8.135 0.248 13.414 1.00 88.75 83 PHE A CA 1
ATOM 640 C C . PHE A 1 83 ? -9.474 -0.459 13.181 1.00 88.75 83 PHE A C 1
ATOM 642 O O . PHE A 1 83 ? -9.535 -1.675 13.259 1.00 88.75 83 PHE A O 1
ATOM 649 N N . ASN A 1 84 ? -10.521 0.257 12.768 1.00 89.75 84 ASN A N 1
ATOM 650 C CA . ASN A 1 84 ? -11.831 -0.346 12.504 1.00 89.75 84 ASN A CA 1
ATOM 651 C C . ASN A 1 84 ? -11.946 -0.830 11.050 1.00 89.75 84 ASN A C 1
ATOM 653 O O . ASN A 1 84 ? -12.300 -0.043 10.170 1.00 89.75 84 ASN A O 1
ATOM 657 N N . LEU A 1 85 ? -11.680 -2.116 10.805 1.00 92.75 85 LEU A N 1
ATOM 658 C CA . LEU A 1 85 ? -11.805 -2.742 9.486 1.00 92.75 85 LEU A CA 1
ATOM 659 C C . LEU A 1 85 ? -12.591 -4.055 9.593 1.00 92.75 85 LEU A C 1
ATOM 661 O O . LEU A 1 85 ? -12.013 -5.136 9.663 1.00 92.75 85 LEU A O 1
ATOM 665 N N . SER A 1 86 ? -13.922 -3.953 9.574 1.00 94.06 86 SER A N 1
ATOM 666 C CA . SER A 1 86 ? -14.820 -5.098 9.790 1.00 94.06 86 SER A CA 1
ATOM 667 C C . SER A 1 86 ? -14.555 -6.306 8.881 1.00 94.06 86 SER A C 1
ATOM 669 O O . SER A 1 86 ? -14.582 -7.413 9.403 1.00 94.06 86 SER A O 1
ATOM 671 N N . PRO A 1 87 ? -14.245 -6.162 7.571 1.00 96.06 87 PRO A N 1
ATOM 672 C CA . PRO A 1 87 ? -13.929 -7.326 6.737 1.00 96.06 87 PRO A CA 1
ATOM 673 C C . PRO A 1 87 ? -12.726 -8.132 7.242 1.00 96.06 87 PRO A C 1
ATOM 675 O O . PRO A 1 87 ? -12.757 -9.355 7.200 1.00 96.06 87 PRO A O 1
ATOM 678 N N . ARG A 1 88 ? -11.689 -7.461 7.764 1.00 97.12 88 ARG A N 1
ATOM 679 C CA . ARG A 1 88 ? -10.534 -8.129 8.378 1.00 97.12 88 ARG A CA 1
ATOM 680 C C . ARG A 1 88 ? -10.942 -8.804 9.681 1.00 97.12 88 ARG A C 1
ATOM 682 O O . ARG A 1 88 ? -10.678 -9.986 9.851 1.00 97.12 88 ARG A O 1
ATOM 689 N N . ASP A 1 89 ? -11.568 -8.048 10.579 1.00 97.12 89 ASP A N 1
ATOM 690 C CA . ASP A 1 89 ? -11.894 -8.534 11.922 1.00 97.12 89 ASP A CA 1
ATOM 691 C C . ASP A 1 89 ? -12.810 -9.772 11.841 1.00 97.12 89 ASP A C 1
ATOM 693 O O . ASP A 1 89 ? -12.517 -10.790 12.461 1.00 97.12 89 ASP A O 1
ATOM 697 N N . ASN A 1 90 ? -13.832 -9.740 10.978 1.00 97.12 90 ASN A N 1
ATOM 698 C CA . ASN A 1 90 ? -14.735 -10.872 10.746 1.00 97.12 90 ASN A CA 1
ATOM 699 C C . ASN A 1 90 ? -14.031 -12.082 10.117 1.00 97.12 90 ASN A C 1
ATOM 701 O O . ASN A 1 90 ? -14.362 -13.217 10.445 1.00 97.12 90 ASN A O 1
ATOM 705 N N . TRP A 1 91 ? -13.092 -11.854 9.193 1.00 97.69 91 TRP A N 1
ATOM 706 C CA . TRP A 1 91 ? -12.376 -12.939 8.521 1.00 97.69 91 TRP A CA 1
ATOM 707 C C . TRP A 1 91 ? -11.425 -13.678 9.465 1.00 97.69 91 TRP A C 1
ATOM 709 O O . TRP A 1 91 ? -11.352 -14.904 9.422 1.00 97.69 91 TRP A O 1
ATOM 719 N N . ILE A 1 92 ? -10.737 -12.941 10.342 1.00 97.38 92 ILE A N 1
ATOM 720 C CA . ILE A 1 92 ? -9.883 -13.538 11.373 1.00 97.38 92 ILE A CA 1
ATOM 721 C C . ILE A 1 92 ? -10.755 -14.239 12.428 1.00 97.38 92 ILE A C 1
ATOM 723 O O . ILE A 1 92 ? -10.495 -15.390 12.773 1.00 97.38 92 ILE A O 1
ATOM 727 N N . GLY A 1 93 ? -11.823 -13.571 12.880 1.00 97.06 93 GLY A N 1
ATOM 728 C CA . GLY A 1 93 ? -12.650 -13.981 14.022 1.00 97.06 93 GLY A CA 1
ATOM 729 C C . GLY A 1 93 ? -12.453 -13.091 15.256 1.00 97.06 93 GLY A C 1
ATOM 730 O O . GLY A 1 93 ? -12.644 -13.540 16.378 1.00 97.06 93 GLY A O 1
ATOM 731 N N . TRP A 1 94 ? -12.036 -11.837 15.067 1.00 97.50 94 TRP A N 1
ATOM 732 C CA . TRP A 1 94 ? -11.722 -10.913 16.155 1.00 97.50 94 TRP A CA 1
ATOM 733 C C . TRP A 1 94 ? -12.941 -10.209 16.739 1.00 97.50 94 TRP A C 1
ATOM 735 O O . TRP A 1 94 ? -13.742 -9.597 16.028 1.00 97.50 94 TRP A O 1
ATOM 745 N N . THR A 1 95 ? -12.983 -10.163 18.068 1.00 95.12 95 THR A N 1
ATOM 746 C CA . THR A 1 95 ? -13.748 -9.176 18.830 1.00 95.12 95 THR A CA 1
ATOM 747 C C . THR A 1 95 ? -12.999 -7.838 18.913 1.00 95.12 95 THR A C 1
ATOM 749 O O . THR A 1 95 ? -11.848 -7.688 18.493 1.00 95.12 95 THR A O 1
ATOM 752 N N . VAL A 1 96 ? -13.643 -6.827 19.507 1.00 91.56 96 VAL A N 1
ATOM 753 C CA . VAL A 1 96 ? -13.005 -5.526 19.781 1.00 91.56 96 VAL A CA 1
ATOM 754 C C . VAL A 1 96 ? -11.766 -5.680 20.670 1.00 91.56 96 VAL A C 1
ATOM 756 O O . VAL A 1 96 ? -10.762 -5.019 20.404 1.00 91.56 96 VAL A O 1
ATOM 759 N N . ARG A 1 97 ? -11.825 -6.563 21.678 1.00 91.69 97 ARG A N 1
ATOM 760 C CA . ARG A 1 97 ? -10.710 -6.818 22.603 1.00 91.69 97 ARG A CA 1
ATOM 761 C C . ARG A 1 97 ? -9.542 -7.488 21.884 1.00 91.69 97 ARG A C 1
ATOM 763 O O . ARG A 1 97 ? -8.423 -6.990 21.956 1.00 91.69 97 ARG A O 1
ATOM 770 N N . ASP A 1 98 ? -9.822 -8.531 21.100 1.00 93.94 98 ASP A N 1
ATOM 771 C CA . ASP A 1 98 ? -8.798 -9.238 20.316 1.00 93.94 98 ASP A CA 1
ATOM 772 C C . ASP A 1 98 ? -8.035 -8.282 19.402 1.00 93.94 98 ASP A C 1
ATOM 774 O O . ASP A 1 98 ? -6.805 -8.289 19.333 1.00 93.94 98 ASP A O 1
ATOM 778 N N . ARG A 1 99 ? -8.776 -7.396 18.731 1.00 94.12 99 ARG A N 1
ATOM 779 C CA . ARG A 1 99 ? -8.192 -6.376 17.871 1.00 94.12 99 ARG A CA 1
ATOM 780 C C . ARG A 1 99 ? -7.279 -5.427 18.645 1.00 94.12 99 ARG A C 1
ATOM 782 O O . ARG A 1 99 ? -6.177 -5.145 18.184 1.00 94.12 99 ARG A O 1
ATOM 789 N N . GLU A 1 100 ? -7.712 -4.896 19.785 1.00 89.56 100 GLU A N 1
ATOM 790 C CA . GLU A 1 100 ? -6.886 -3.985 20.595 1.00 89.56 100 GLU A CA 1
ATOM 791 C C . GLU A 1 100 ? -5.552 -4.619 21.007 1.00 89.56 100 GLU A C 1
ATOM 793 O O . GLU A 1 100 ? -4.505 -3.957 21.024 1.00 89.56 100 GLU A O 1
ATOM 798 N N . GLU A 1 101 ? -5.575 -5.919 21.283 1.00 89.38 101 GLU A N 1
ATOM 799 C CA . GLU A 1 101 ? -4.407 -6.663 21.723 1.00 89.38 101 GLU A CA 1
ATOM 800 C C . GLU A 1 101 ? -3.480 -7.048 20.570 1.00 89.38 101 GLU A C 1
ATOM 802 O O . GLU A 1 101 ? -2.269 -6.829 20.690 1.00 89.38 101 GLU A O 1
ATOM 807 N N . ARG A 1 102 ? -4.032 -7.541 19.451 1.00 92.44 102 ARG A N 1
ATOM 808 C CA . ARG A 1 102 ? -3.290 -8.261 18.398 1.00 92.44 102 ARG A CA 1
ATOM 809 C C . ARG A 1 102 ? -3.093 -7.488 17.090 1.00 92.44 102 ARG A C 1
ATOM 811 O O . ARG A 1 102 ? -2.297 -7.903 16.250 1.00 92.44 102 ARG A O 1
ATOM 818 N N . LEU A 1 103 ? -3.689 -6.301 16.928 1.00 93.00 103 LEU A N 1
ATOM 819 C CA . LEU A 1 103 ? -3.487 -5.439 15.744 1.00 93.00 103 LEU A CA 1
ATOM 820 C C . LEU A 1 103 ? -2.020 -4.996 15.543 1.00 93.00 103 LEU A C 1
ATOM 822 O O . LEU A 1 103 ? -1.604 -4.609 14.450 1.00 93.00 103 LEU A O 1
ATOM 826 N N . VAL A 1 104 ? -1.207 -5.082 16.596 1.00 92.12 104 VAL A N 1
ATOM 827 C CA . VAL A 1 104 ? 0.257 -4.940 16.549 1.00 92.12 104 VAL A CA 1
ATOM 828 C C . VAL A 1 104 ? 0.917 -5.916 15.563 1.00 92.12 104 VAL A C 1
ATOM 830 O O . VAL A 1 104 ? 1.952 -5.568 15.002 1.00 92.12 104 VAL A O 1
ATOM 833 N N . ASN A 1 105 ? 0.306 -7.057 15.255 1.00 95.00 105 ASN A N 1
ATOM 834 C CA . ASN A 1 105 ? 0.861 -8.049 14.329 1.00 95.00 105 ASN A CA 1
ATOM 835 C C . ASN A 1 105 ? 0.405 -7.860 12.869 1.00 95.00 105 ASN A C 1
ATOM 837 O O . ASN A 1 105 ? 0.697 -8.677 11.997 1.00 95.00 105 ASN A O 1
ATOM 841 N N . VAL A 1 106 ? -0.310 -6.763 12.595 1.00 96.50 106 VAL A N 1
ATOM 842 C CA . VAL A 1 106 ? -0.890 -6.451 11.282 1.00 96.50 106 VAL A CA 1
ATOM 843 C C . VAL A 1 106 ? -0.344 -5.127 10.756 1.00 96.50 106 VAL A C 1
ATOM 845 O O . VAL A 1 106 ? -0.170 -4.184 11.532 1.00 96.50 106 VAL A O 1
ATOM 848 N N . MET A 1 107 ? -0.109 -5.016 9.449 1.00 96.94 107 MET A N 1
ATOM 849 C CA . MET A 1 107 ? 0.132 -3.737 8.764 1.00 96.94 107 MET A CA 1
ATOM 850 C C . MET A 1 107 ? -0.783 -3.572 7.556 1.00 96.94 107 MET A C 1
ATOM 852 O O . MET A 1 107 ? -1.218 -4.555 6.971 1.00 96.94 107 MET A O 1
ATOM 856 N N . ASP A 1 108 ? -1.023 -2.330 7.143 1.00 95.94 108 ASP A N 1
ATOM 857 C CA . ASP A 1 108 ? -1.718 -2.053 5.888 1.00 95.94 108 ASP A CA 1
ATOM 858 C C . ASP A 1 108 ? -0.731 -1.629 4.811 1.00 95.94 108 ASP A C 1
ATOM 860 O O . ASP A 1 108 ? 0.017 -0.665 4.987 1.00 95.94 108 ASP A O 1
ATOM 864 N N . ALA A 1 109 ? -0.765 -2.297 3.664 1.00 95.19 109 ALA A N 1
ATOM 865 C CA . ALA A 1 109 ? -0.121 -1.807 2.465 1.00 95.19 109 ALA A CA 1
ATOM 866 C C . ALA A 1 109 ? -0.978 -0.690 1.860 1.00 95.19 109 ALA A C 1
ATOM 868 O O . ALA A 1 109 ? -2.038 -0.930 1.276 1.00 95.19 109 ALA A O 1
ATOM 869 N N . PHE A 1 110 ? -0.518 0.546 2.048 1.00 90.44 110 PHE A N 1
ATOM 870 C CA . PHE A 1 110 ? -1.220 1.765 1.632 1.00 90.44 110 PHE A CA 1
ATOM 871 C C . PHE A 1 110 ? -0.643 2.368 0.347 1.00 90.44 110 PHE A C 1
ATOM 873 O O . PHE A 1 110 ? -1.215 3.301 -0.211 1.00 90.44 110 PHE A O 1
ATOM 880 N N . VAL A 1 111 ? 0.491 1.837 -0.108 1.00 92.62 111 VAL A N 1
ATOM 881 C CA . VAL A 1 111 ? 1.141 2.168 -1.371 1.00 92.62 111 VAL A CA 1
ATOM 882 C C . VAL A 1 111 ? 1.648 0.874 -1.986 1.00 92.62 111 VAL A C 1
ATOM 884 O O . VAL A 1 111 ? 2.481 0.193 -1.390 1.00 92.62 111 VAL A O 1
ATOM 887 N N . ILE A 1 112 ? 1.136 0.544 -3.168 1.00 93.44 112 ILE A N 1
ATOM 888 C CA . ILE A 1 112 ? 1.577 -0.588 -3.978 1.00 93.44 112 ILE A CA 1
ATOM 889 C C . ILE A 1 112 ? 1.426 -0.170 -5.436 1.00 93.44 112 ILE A C 1
ATOM 891 O O . ILE A 1 112 ? 0.307 0.021 -5.914 1.00 93.44 112 ILE A O 1
ATOM 895 N N . GLY A 1 113 ? 2.529 -0.062 -6.164 1.00 93.44 113 GLY A N 1
ATOM 896 C CA . GLY A 1 113 ? 2.447 0.228 -7.589 1.00 93.44 113 GLY A CA 1
ATOM 897 C C . GLY A 1 113 ? 3.796 0.201 -8.275 1.00 93.44 113 GLY A C 1
ATOM 898 O O . GLY A 1 113 ? 4.809 0.560 -7.682 1.00 93.44 113 GLY A O 1
ATOM 899 N N . ALA A 1 114 ? 3.794 -0.204 -9.541 1.00 96.62 114 ALA A N 1
ATOM 900 C CA . ALA A 1 114 ? 4.942 -0.029 -10.417 1.00 96.62 114 ALA A CA 1
ATOM 901 C C . ALA A 1 114 ? 4.869 1.319 -11.133 1.00 96.62 114 ALA A C 1
ATOM 903 O O . ALA A 1 114 ? 3.776 1.808 -11.434 1.00 96.62 114 ALA A O 1
ATOM 904 N N . VAL A 1 115 ? 6.031 1.888 -11.430 1.00 97.44 115 VAL A N 1
ATOM 905 C CA . VAL A 1 115 ? 6.159 3.076 -12.277 1.00 97.44 115 VAL A CA 1
ATOM 906 C C . VAL A 1 115 ? 6.355 2.651 -13.738 1.00 97.44 115 VAL A C 1
ATOM 908 O O . VAL A 1 115 ? 6.766 1.517 -14.003 1.00 97.44 115 VAL A O 1
ATOM 911 N N . PRO A 1 116 ? 6.029 3.497 -14.725 1.00 97.06 116 PRO A N 1
ATOM 912 C CA . PRO A 1 116 ? 6.364 3.214 -16.114 1.00 97.06 116 PRO A CA 1
ATOM 913 C C . PRO A 1 116 ? 7.885 3.080 -16.320 1.00 97.06 116 PRO A C 1
ATOM 915 O O . PRO A 1 116 ? 8.646 3.780 -15.648 1.00 97.06 116 PRO A O 1
ATOM 918 N N . PRO A 1 117 ? 8.339 2.212 -17.241 1.00 97.62 117 PRO A N 1
ATOM 919 C CA . PRO A 1 117 ? 7.553 1.325 -18.101 1.00 97.62 117 PRO A CA 1
ATOM 920 C C . PRO A 1 117 ? 7.144 0.001 -17.431 1.00 97.62 117 PRO A C 1
ATOM 922 O O . PRO A 1 117 ? 6.321 -0.726 -17.989 1.00 97.62 117 PRO A O 1
ATOM 925 N N . TYR A 1 118 ? 7.644 -0.318 -16.231 1.00 98.25 118 TYR A N 1
ATOM 926 C CA . TYR A 1 118 ? 7.324 -1.565 -15.517 1.00 98.25 118 TYR A CA 1
ATOM 927 C C . TYR A 1 118 ? 5.823 -1.746 -15.262 1.00 98.25 118 TYR A C 1
ATOM 929 O O . TYR A 1 118 ? 5.309 -2.865 -15.307 1.00 98.25 118 TYR A O 1
ATOM 937 N N . SER A 1 119 ? 5.076 -0.658 -15.057 1.00 96.12 119 SER A N 1
ATOM 938 C CA . SER A 1 119 ? 3.613 -0.703 -14.941 1.00 96.12 119 SER A CA 1
ATOM 939 C C . SER A 1 119 ? 2.929 -1.304 -16.179 1.00 96.12 119 SER A C 1
ATOM 941 O O . SER A 1 119 ? 1.960 -2.054 -16.040 1.00 96.12 119 SER A O 1
ATOM 943 N N . GLN A 1 120 ? 3.470 -1.083 -17.383 1.00 96.44 120 GLN A N 1
ATOM 944 C CA . GLN A 1 120 ? 2.948 -1.654 -18.633 1.00 96.44 120 GLN A CA 1
ATOM 945 C C . GLN A 1 120 ? 3.192 -3.171 -18.737 1.00 96.44 120 GLN A C 1
ATOM 947 O O . GLN A 1 120 ? 2.422 -3.892 -19.390 1.00 96.44 120 GLN A O 1
ATOM 952 N N . LEU A 1 121 ? 4.218 -3.656 -18.031 1.00 96.69 121 LEU A N 1
ATOM 953 C CA . LEU A 1 121 ? 4.584 -5.066 -17.881 1.00 96.69 121 LEU A CA 1
ATOM 954 C C . LEU A 1 121 ? 3.821 -5.781 -16.756 1.00 96.69 121 LEU A C 1
ATOM 956 O O . LEU A 1 121 ? 4.119 -6.930 -16.453 1.00 96.69 121 LEU A O 1
ATOM 960 N N . ILE A 1 122 ? 2.811 -5.143 -16.151 1.00 94.12 122 ILE A N 1
ATOM 961 C CA . ILE A 1 122 ? 2.111 -5.672 -14.965 1.00 94.12 122 ILE A CA 1
ATOM 962 C C . ILE A 1 122 ? 3.077 -5.773 -13.759 1.00 94.12 122 ILE A C 1
ATOM 964 O O . ILE A 1 122 ? 2.840 -6.509 -12.804 1.00 94.12 122 ILE A O 1
ATOM 968 N N . GLY A 1 123 ? 4.133 -4.951 -13.734 1.00 96.50 123 GLY A N 1
ATOM 969 C CA . GLY A 1 123 ? 5.095 -4.884 -12.629 1.00 96.50 123 GLY A CA 1
ATOM 970 C C . GLY A 1 123 ? 4.461 -4.528 -11.282 1.00 96.50 123 GLY A C 1
ATOM 971 O O . GLY A 1 123 ? 5.021 -4.830 -10.236 1.00 96.50 123 GLY A O 1
ATOM 972 N N . GLY A 1 124 ? 3.247 -3.964 -11.270 1.00 95.75 124 GLY A N 1
ATOM 973 C CA . GLY A 1 124 ? 2.501 -3.756 -10.029 1.00 95.75 124 GLY A CA 1
ATOM 974 C C . GLY A 1 124 ? 2.263 -5.061 -9.265 1.00 95.75 124 GLY A C 1
ATOM 975 O O . GLY A 1 124 ? 2.299 -5.051 -8.038 1.00 95.75 124 GLY A O 1
ATOM 976 N N . LYS A 1 125 ? 2.058 -6.191 -9.966 1.00 95.81 125 LYS A N 1
ATOM 977 C CA . LYS A 1 125 ? 1.890 -7.503 -9.319 1.00 95.81 125 LYS A CA 1
ATOM 978 C C . LYS A 1 125 ? 3.177 -7.997 -8.683 1.00 95.81 125 LYS A C 1
ATOM 980 O O . LYS A 1 125 ? 3.108 -8.560 -7.601 1.00 95.81 125 LYS A O 1
ATOM 985 N N . LEU A 1 126 ? 4.316 -7.748 -9.326 1.00 97.81 126 LEU A N 1
ATOM 986 C CA . LEU A 1 126 ? 5.625 -8.011 -8.740 1.00 97.81 126 LEU A CA 1
ATOM 987 C C . LEU A 1 126 ? 5.782 -7.210 -7.441 1.00 97.81 126 LEU A C 1
ATOM 989 O O . LEU A 1 126 ? 5.962 -7.802 -6.387 1.00 97.81 126 LEU A O 1
ATOM 993 N N . VAL A 1 127 ? 5.579 -5.889 -7.483 1.00 98.25 127 VAL A N 1
ATOM 994 C CA . VAL A 1 127 ? 5.665 -5.018 -6.292 1.00 98.25 127 VAL A CA 1
ATOM 995 C C . VAL A 1 127 ? 4.726 -5.480 -5.169 1.00 98.25 127 VAL A C 1
ATOM 997 O O . VAL A 1 127 ? 5.115 -5.500 -4.005 1.00 98.25 127 VAL A O 1
ATOM 1000 N N . ALA A 1 128 ? 3.496 -5.876 -5.507 1.00 97.31 128 ALA A N 1
ATOM 1001 C CA . ALA A 1 128 ? 2.537 -6.422 -4.551 1.00 97.31 128 ALA A CA 1
ATOM 1002 C C . ALA A 1 128 ? 2.988 -7.774 -3.970 1.00 97.31 128 ALA A C 1
ATOM 1004 O O . ALA A 1 128 ? 2.831 -8.005 -2.775 1.00 97.31 128 ALA A O 1
ATOM 1005 N N . ALA A 1 129 ? 3.559 -8.655 -4.794 1.00 97.94 129 ALA A N 1
ATOM 1006 C CA . ALA A 1 129 ? 4.045 -9.962 -4.370 1.00 97.94 129 ALA A CA 1
ATOM 1007 C C . ALA A 1 129 ? 5.247 -9.854 -3.415 1.00 97.94 129 ALA A C 1
ATOM 1009 O O . ALA A 1 129 ? 5.356 -10.644 -2.483 1.00 97.94 129 ALA A O 1
ATOM 1010 N N . LEU A 1 130 ? 6.104 -8.837 -3.579 1.00 98.38 130 LEU A N 1
ATOM 1011 C CA . LEU A 1 130 ? 7.259 -8.609 -2.697 1.00 98.38 130 LEU A CA 1
ATOM 1012 C C . LEU A 1 130 ? 6.882 -8.319 -1.235 1.00 98.38 130 LEU A C 1
ATOM 1014 O O . LEU A 1 130 ? 7.738 -8.432 -0.360 1.00 98.38 130 LEU A O 1
ATOM 1018 N N . ILE A 1 131 ? 5.611 -8.015 -0.939 1.00 97.56 131 ILE A N 1
ATOM 1019 C CA . ILE A 1 131 ? 5.092 -7.963 0.440 1.00 97.56 131 ILE A CA 1
ATOM 1020 C C . ILE A 1 131 ? 5.359 -9.277 1.183 1.00 97.56 131 ILE A C 1
ATOM 1022 O O . ILE A 1 131 ? 5.623 -9.253 2.380 1.00 97.56 131 ILE A O 1
ATOM 1026 N N . GLY A 1 132 ? 5.307 -10.406 0.472 1.00 96.50 132 GLY A N 1
ATOM 1027 C CA . GLY A 1 132 ? 5.500 -11.739 1.033 1.00 96.50 132 GLY A CA 1
ATOM 1028 C C . GLY A 1 132 ? 6.952 -12.138 1.263 1.00 96.50 132 GLY A C 1
ATOM 1029 O O . GLY A 1 132 ? 7.183 -13.286 1.634 1.00 96.50 132 GLY A O 1
ATOM 1030 N N . SER A 1 133 ? 7.912 -11.252 1.005 1.00 97.81 133 SER A N 1
ATOM 1031 C CA . SER A 1 133 ? 9.335 -11.576 1.103 1.00 97.81 133 SER A CA 1
ATOM 1032 C C . SER A 1 133 ? 9.835 -11.617 2.549 1.00 97.81 133 SER A C 1
ATOM 1034 O O . SER A 1 133 ? 9.347 -10.884 3.418 1.00 97.81 133 SER A O 1
ATOM 1036 N N . GLY A 1 134 ? 10.844 -12.448 2.810 1.00 96.62 134 GLY A N 1
ATOM 1037 C CA . GLY A 1 134 ? 11.526 -12.505 4.103 1.00 96.62 134 GLY A CA 1
ATOM 1038 C C . GLY A 1 134 ? 12.161 -11.174 4.478 1.00 96.62 134 GLY A C 1
ATOM 1039 O O . GLY A 1 134 ? 12.117 -10.772 5.637 1.00 96.62 134 GLY A O 1
ATOM 1040 N N . GLU A 1 135 ? 12.642 -10.423 3.494 1.00 97.38 135 GLU A N 1
ATOM 1041 C CA . GLU A 1 135 ? 13.211 -9.095 3.654 1.00 97.38 135 GLU A CA 1
ATOM 1042 C C . GLU A 1 135 ? 12.201 -8.130 4.288 1.00 97.38 135 GLU A C 1
ATOM 1044 O O . GLU A 1 135 ? 12.566 -7.382 5.198 1.00 97.38 135 GLU A O 1
ATOM 1049 N N . VAL A 1 136 ? 10.928 -8.152 3.877 1.00 97.12 136 VAL A N 1
ATOM 1050 C CA . VAL A 1 136 ? 9.881 -7.317 4.493 1.00 97.12 136 VAL A CA 1
ATOM 1051 C C . VAL A 1 136 ? 9.662 -7.709 5.956 1.00 97.12 136 VAL A C 1
ATOM 1053 O O . VAL A 1 136 ? 9.670 -6.829 6.825 1.00 97.12 136 VAL A O 1
ATOM 1056 N N . SER A 1 137 ? 9.522 -9.004 6.245 1.00 95.06 137 SER A N 1
ATOM 1057 C CA . SER A 1 137 ? 9.327 -9.508 7.612 1.00 95.06 137 SER A CA 1
ATOM 1058 C C . SER A 1 137 ? 10.511 -9.181 8.525 1.00 95.06 137 SER A C 1
ATOM 1060 O O . SER A 1 137 ? 10.321 -8.649 9.619 1.00 95.06 137 SER A O 1
ATOM 1062 N N . GLN A 1 138 ? 11.740 -9.385 8.051 1.00 93.62 138 GLN A N 1
ATOM 1063 C CA . GLN A 1 138 ? 12.967 -9.070 8.786 1.00 93.62 138 GLN A CA 1
ATOM 1064 C C . GLN A 1 138 ? 13.112 -7.565 9.046 1.00 93.62 138 GLN A C 1
ATOM 1066 O O . GLN A 1 138 ? 13.552 -7.155 10.121 1.00 93.62 138 GLN A O 1
ATOM 1071 N N . HIS A 1 139 ? 12.754 -6.706 8.083 1.00 94.44 139 HIS A N 1
ATOM 1072 C CA . HIS A 1 139 ? 12.749 -5.255 8.307 1.00 94.44 139 HIS A CA 1
ATOM 1073 C C . HIS A 1 139 ? 11.717 -4.850 9.362 1.00 94.44 139 HIS A C 1
ATOM 1075 O O . HIS A 1 139 ? 11.993 -3.978 10.192 1.00 94.44 139 HIS A O 1
ATOM 1081 N N . PHE A 1 140 ? 10.535 -5.470 9.344 1.00 94.56 140 PHE A N 1
ATOM 1082 C CA . PHE A 1 140 ? 9.523 -5.225 10.362 1.00 94.56 140 PHE A CA 1
ATOM 1083 C C . PHE A 1 140 ? 10.027 -5.623 11.747 1.00 94.56 140 PHE A C 1
ATOM 1085 O O . PHE A 1 140 ? 9.936 -4.822 12.677 1.00 94.56 140 PHE A O 1
ATOM 1092 N N . GLU A 1 141 ? 10.585 -6.823 11.881 1.00 91.25 141 GLU A N 1
ATOM 1093 C CA . GLU A 1 141 ? 11.093 -7.343 13.146 1.00 91.25 141 GLU A CA 1
ATOM 1094 C C . GLU A 1 141 ? 12.223 -6.468 13.701 1.00 91.25 141 GLU A C 1
ATOM 1096 O O . GLU A 1 141 ? 12.148 -6.023 14.846 1.00 91.25 141 GLU A O 1
ATOM 1101 N N . ARG A 1 142 ? 13.195 -6.076 12.867 1.00 90.56 142 ARG A N 1
ATOM 1102 C CA . ARG A 1 142 ? 14.257 -5.135 13.268 1.00 90.56 142 ARG A CA 1
ATOM 1103 C C . ARG A 1 142 ? 13.706 -3.805 13.785 1.00 90.56 142 ARG A C 1
ATOM 1105 O O . ARG A 1 142 ? 14.227 -3.245 14.746 1.00 90.56 142 ARG A O 1
ATOM 1112 N N . ARG A 1 143 ? 12.650 -3.272 13.159 1.00 90.06 143 ARG A N 1
ATOM 1113 C CA . ARG A 1 143 ? 12.112 -1.941 13.492 1.00 90.06 143 ARG A CA 1
ATOM 1114 C C . ARG A 1 143 ? 11.062 -1.959 14.604 1.00 90.06 143 ARG A C 1
ATOM 1116 O O . ARG A 1 143 ? 10.873 -0.933 15.270 1.00 90.06 143 ARG A O 1
ATOM 1123 N N . TYR A 1 144 ? 10.336 -3.060 14.778 1.00 89.00 144 TYR A N 1
ATOM 1124 C CA . TYR A 1 144 ? 9.138 -3.134 15.622 1.00 89.00 144 TYR A CA 1
ATOM 1125 C C . TYR A 1 144 ? 9.055 -4.370 16.520 1.00 89.00 144 TYR A C 1
ATOM 1127 O O . TYR A 1 144 ? 8.216 -4.361 17.419 1.00 89.00 144 TYR A O 1
ATOM 1135 N N . GLY A 1 145 ? 9.906 -5.378 16.322 1.00 79.75 145 GLY A N 1
ATOM 1136 C CA . GLY A 1 145 ? 9.833 -6.677 16.993 1.00 79.75 145 GLY A CA 1
ATOM 1137 C C . GLY A 1 145 ? 9.932 -6.602 18.511 1.00 79.75 145 GLY A C 1
ATOM 1138 O O . GLY A 1 145 ? 9.219 -7.316 19.203 1.00 79.75 145 GLY A O 1
ATOM 1139 N N . LEU A 1 146 ? 10.731 -5.677 19.047 1.00 71.69 146 LEU A N 1
ATOM 1140 C CA . LEU A 1 146 ? 10.872 -5.457 20.489 1.00 71.69 146 LEU A CA 1
ATOM 1141 C C . LEU A 1 146 ? 10.560 -4.004 20.839 1.00 71.69 146 LEU A C 1
ATOM 1143 O O . LEU A 1 146 ? 11.457 -3.178 21.007 1.00 71.69 146 LEU A O 1
ATOM 1147 N N . LYS A 1 147 ? 9.269 -3.669 20.952 1.00 62.19 147 LYS A N 1
ATOM 1148 C CA . LYS A 1 147 ? 8.853 -2.329 21.387 1.00 62.19 147 LYS A CA 1
ATOM 1149 C C . LYS A 1 147 ? 7.914 -2.361 22.579 1.00 62.19 147 LYS A C 1
ATOM 1151 O O . LYS A 1 147 ? 6.935 -3.104 22.632 1.00 62.19 147 LYS A O 1
ATOM 1156 N N . ARG A 1 148 ? 8.204 -1.487 23.544 1.00 57.72 148 ARG A N 1
ATOM 1157 C CA . ARG A 1 148 ? 7.312 -1.196 24.663 1.00 57.72 148 ARG A CA 1
ATOM 1158 C C . ARG A 1 148 ? 6.147 -0.350 24.146 1.00 57.72 148 ARG A C 1
ATOM 1160 O O . ARG A 1 148 ? 6.364 0.689 23.525 1.00 57.72 148 ARG A O 1
ATOM 1167 N N . GLY A 1 149 ? 4.914 -0.806 24.353 1.00 55.56 149 GLY A N 1
ATOM 1168 C CA . GLY A 1 149 ? 3.729 -0.044 23.964 1.00 55.56 149 GLY A CA 1
ATOM 1169 C C . GLY A 1 149 ? 3.632 1.248 24.775 1.00 55.56 149 GLY A C 1
ATOM 1170 O O . GLY A 1 149 ? 3.678 1.191 25.999 1.00 55.56 149 GLY A O 1
ATOM 1171 N N . ILE A 1 150 ? 3.475 2.394 24.104 1.00 55.44 150 ILE A N 1
ATOM 1172 C CA . ILE A 1 150 ? 3.427 3.720 24.753 1.00 55.44 150 ILE A CA 1
ATOM 1173 C C . ILE A 1 150 ? 2.257 3.807 25.746 1.00 55.44 150 ILE A C 1
ATOM 1175 O O . ILE A 1 150 ? 2.416 4.336 26.836 1.00 55.44 150 ILE A O 1
ATOM 1179 N N . ILE A 1 151 ? 1.098 3.247 25.377 1.00 53.22 151 ILE A N 1
ATOM 1180 C CA . ILE A 1 151 ? -0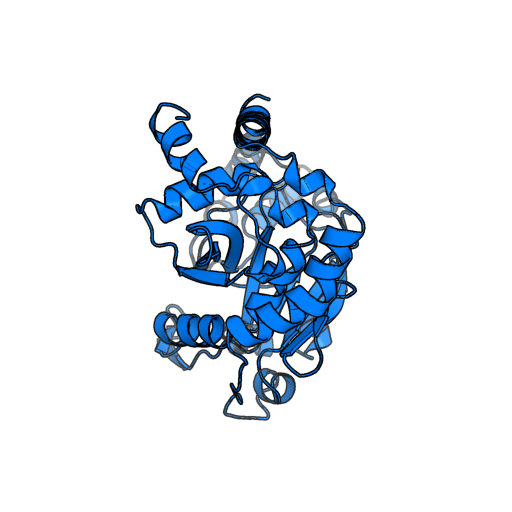.123 3.271 26.202 1.00 53.22 151 ILE A CA 1
ATOM 1181 C C . ILE A 1 151 ? -0.120 2.128 27.220 1.00 53.22 151 ILE A C 1
ATOM 1183 O O . ILE A 1 151 ? -0.442 2.321 28.384 1.00 53.22 151 ILE A O 1
ATOM 1187 N N . SER A 1 152 ? 0.242 0.918 26.788 1.00 57.56 152 SER A N 1
ATOM 1188 C CA . SER A 1 152 ? 0.118 -0.278 27.623 1.00 57.56 152 SER A CA 1
ATOM 1189 C C . SER A 1 152 ? 1.297 -0.506 28.571 1.00 57.56 152 SER A C 1
ATOM 1191 O O . SER A 1 152 ? 1.203 -1.379 29.424 1.00 57.56 152 SER A O 1
ATOM 1193 N N . GLY A 1 153 ? 2.450 0.142 28.366 1.00 54.28 153 GLY A N 1
ATOM 1194 C CA . GLY A 1 153 ? 3.688 -0.078 29.135 1.00 54.28 153 GLY A CA 1
ATOM 1195 C C . GLY A 1 153 ? 4.330 -1.470 28.986 1.00 54.28 153 GLY A C 1
ATOM 1196 O O . GLY A 1 153 ? 5.489 -1.653 29.363 1.00 54.28 153 GLY A O 1
ATOM 1197 N N . LYS A 1 154 ? 3.605 -2.443 28.416 1.00 58.19 154 LYS A N 1
ATOM 1198 C CA . LYS A 1 154 ? 4.031 -3.825 28.157 1.00 58.19 154 LYS A CA 1
ATOM 1199 C C . LYS A 1 154 ? 5.004 -3.924 26.979 1.00 58.19 154 LYS A C 1
ATOM 1201 O O . LYS A 1 154 ? 4.844 -3.225 25.974 1.00 58.19 154 LYS A O 1
ATOM 1206 N N . LEU A 1 155 ? 5.982 -4.823 27.097 1.00 61.50 155 LEU A N 1
ATOM 1207 C CA . LEU A 1 155 ? 6.836 -5.241 25.987 1.00 61.50 155 LEU A CA 1
ATOM 1208 C C . LEU A 1 155 ? 5.974 -6.058 25.018 1.00 61.50 155 LEU A C 1
ATOM 1210 O O . LEU A 1 155 ? 5.471 -7.114 25.392 1.00 61.50 155 LEU A O 1
ATOM 1214 N N . LYS A 1 156 ? 5.749 -5.556 23.803 1.00 64.31 156 LYS A N 1
ATOM 1215 C CA . LYS A 1 156 ? 5.035 -6.306 22.768 1.00 64.31 156 LYS A CA 1
ATOM 1216 C C . LYS A 1 156 ? 6.073 -6.915 21.831 1.00 64.31 156 LYS A C 1
ATOM 1218 O O . LYS A 1 156 ? 6.850 -6.174 21.228 1.00 64.31 156 LYS A O 1
ATOM 1223 N N . ARG A 1 157 ? 6.087 -8.248 21.737 1.00 74.12 157 ARG A N 1
ATOM 1224 C CA . ARG A 1 157 ? 6.845 -8.982 20.718 1.00 74.12 157 ARG A CA 1
ATOM 1225 C C . ARG A 1 157 ? 6.026 -8.977 19.433 1.00 74.12 157 ARG A C 1
ATOM 1227 O O . ARG A 1 157 ? 5.149 -9.812 19.261 1.00 74.12 157 ARG A O 1
ATOM 1234 N N . ALA A 1 158 ? 6.207 -7.949 18.610 1.00 85.50 158 ALA A N 1
ATOM 1235 C CA . ALA A 1 158 ? 5.419 -7.795 17.393 1.00 85.50 158 ALA A CA 1
ATOM 1236 C C . ALA A 1 158 ? 6.002 -8.664 16.276 1.00 85.50 158 ALA A C 1
ATOM 1238 O O . ALA A 1 158 ? 7.168 -8.498 15.925 1.00 85.50 158 ALA A O 1
ATOM 1239 N N . LYS A 1 159 ? 5.180 -9.505 15.652 1.00 91.50 159 LYS A N 1
ATOM 1240 C CA . LYS A 1 159 ? 5.536 -10.238 14.428 1.00 91.50 159 LYS A CA 1
ATOM 1241 C C . LYS A 1 159 ? 4.661 -9.757 13.274 1.00 91.50 159 LYS A C 1
ATOM 1243 O O . LYS A 1 159 ? 3.481 -9.483 13.473 1.00 91.50 159 LYS A O 1
ATOM 1248 N N . LEU A 1 160 ? 5.221 -9.602 12.071 1.00 95.12 160 LEU A N 1
ATOM 1249 C CA . LEU A 1 160 ? 4.415 -9.241 10.901 1.00 95.12 160 LEU A CA 1
ATOM 1250 C C . LEU A 1 160 ? 3.723 -10.493 10.369 1.00 95.12 160 LEU A C 1
ATOM 1252 O O . LEU A 1 160 ? 4.319 -11.255 9.619 1.00 95.12 160 LEU A O 1
ATOM 1256 N N . VAL A 1 161 ? 2.475 -10.697 10.774 1.00 96.62 161 VAL A N 1
ATOM 1257 C CA . VAL A 1 161 ? 1.730 -11.929 10.477 1.00 96.62 161 VAL A CA 1
ATOM 1258 C C . VAL A 1 161 ? 0.732 -11.740 9.347 1.00 96.62 161 VAL A C 1
ATOM 1260 O O . VAL A 1 161 ? 0.513 -12.642 8.543 1.00 96.62 161 VAL A O 1
ATOM 1263 N N . LEU A 1 162 ? 0.148 -10.549 9.252 1.00 97.69 162 LEU A N 1
ATOM 1264 C CA . LEU A 1 162 ? -0.836 -10.233 8.230 1.00 97.69 162 LEU A CA 1
ATOM 1265 C C . LEU A 1 162 ? -0.574 -8.845 7.661 1.00 97.69 162 LEU A C 1
ATOM 1267 O O . LEU A 1 162 ? -0.448 -7.861 8.395 1.00 97.69 162 LEU A O 1
ATOM 1271 N N . VAL A 1 163 ? -0.571 -8.750 6.337 1.00 98.00 163 VAL A N 1
ATOM 1272 C CA . VAL A 1 163 ? -0.694 -7.466 5.652 1.00 98.00 163 VAL A CA 1
ATOM 1273 C C . VAL A 1 163 ? -2.093 -7.359 5.072 1.00 98.00 163 VAL A C 1
ATOM 1275 O O . VAL A 1 163 ? -2.560 -8.283 4.414 1.00 98.00 163 VAL A O 1
ATOM 1278 N N . THR A 1 164 ? -2.781 -6.242 5.301 1.00 97.31 164 THR A N 1
ATOM 1279 C CA . THR A 1 164 ? -4.033 -5.954 4.595 1.00 97.31 164 THR A CA 1
ATOM 1280 C C . THR A 1 164 ? -3.846 -4.849 3.573 1.00 97.31 164 THR A C 1
ATOM 1282 O O . THR A 1 164 ? -2.932 -4.034 3.662 1.00 97.31 164 THR A O 1
ATOM 1285 N N . THR A 1 165 ? -4.685 -4.816 2.551 1.00 94.38 165 THR A N 1
ATOM 1286 C CA . THR A 1 165 ? -4.726 -3.687 1.623 1.00 94.38 165 THR A CA 1
ATOM 1287 C C . THR A 1 165 ? -6.149 -3.433 1.171 1.00 94.38 165 THR A C 1
ATOM 1289 O O . THR A 1 165 ? -7.006 -4.320 1.213 1.00 94.38 165 THR A O 1
ATOM 1292 N N . THR A 1 166 ? -6.409 -2.201 0.748 1.00 90.94 166 THR A N 1
ATOM 1293 C CA . THR A 1 166 ? -7.699 -1.813 0.189 1.00 90.94 166 THR A CA 1
ATOM 1294 C C . THR A 1 166 ? -7.508 -1.282 -1.216 1.00 90.94 166 THR A C 1
ATOM 1296 O O . THR A 1 166 ? -6.597 -0.508 -1.496 1.00 90.94 166 THR A O 1
ATOM 1299 N N . SER A 1 167 ? -8.383 -1.696 -2.122 1.00 87.38 167 SER A N 1
ATOM 1300 C CA . SER A 1 167 ? -8.411 -1.168 -3.482 1.00 87.38 167 SER A CA 1
ATOM 1301 C C . SER A 1 167 ? -8.661 0.345 -3.500 1.00 87.38 167 SER A C 1
ATOM 1303 O O . SER A 1 167 ? -9.492 0.825 -2.727 1.00 87.38 167 SER A O 1
ATOM 1305 N N . ALA A 1 168 ? -8.086 1.080 -4.451 1.00 74.69 168 ALA A N 1
ATOM 1306 C CA . ALA A 1 168 ? -8.361 2.511 -4.594 1.00 74.69 168 ALA A CA 1
ATOM 1307 C C . ALA A 1 168 ? -9.834 2.817 -4.957 1.00 74.69 168 ALA A C 1
ATOM 1309 O O . ALA A 1 168 ? -10.466 3.649 -4.298 1.00 74.69 168 ALA A O 1
ATOM 1310 N N . LEU A 1 169 ? -10.382 2.120 -5.966 1.00 68.56 169 LEU A N 1
ATOM 1311 C CA . LEU A 1 169 ? -11.666 2.435 -6.621 1.00 68.56 169 LEU A CA 1
ATOM 1312 C C . LEU A 1 169 ? -12.625 1.227 -6.757 1.00 68.56 169 LEU A C 1
ATOM 1314 O O . LEU A 1 169 ? -13.452 1.198 -7.660 1.00 68.56 169 LEU A O 1
ATOM 1318 N N . GLY A 1 170 ? -12.527 0.217 -5.884 1.00 72.50 170 GLY A N 1
ATOM 1319 C CA . GLY A 1 170 ? -13.405 -0.964 -5.924 1.00 72.50 170 GLY A CA 1
ATOM 1320 C C . GLY A 1 170 ? -12.685 -2.225 -6.400 1.00 72.50 170 GLY A C 1
ATOM 1321 O O . GLY A 1 170 ? -11.684 -2.617 -5.819 1.00 72.50 170 GLY A O 1
ATOM 1322 N N . HIS A 1 171 ? -13.173 -2.919 -7.424 1.00 67.88 171 HIS A N 1
ATOM 1323 C CA . HIS A 1 171 ? -12.565 -4.198 -7.806 1.00 67.88 171 HIS A CA 1
ATOM 1324 C C . HIS A 1 171 ? -11.136 -4.010 -8.354 1.00 67.88 171 HIS A C 1
ATOM 1326 O O . HIS A 1 171 ? -10.927 -3.266 -9.311 1.00 67.88 171 HIS A O 1
ATOM 1332 N N . SER A 1 172 ? -10.138 -4.680 -7.766 1.00 75.44 172 SER A N 1
ATOM 1333 C CA . SER A 1 172 ? -8.727 -4.507 -8.150 1.00 75.44 172 SER A CA 1
ATOM 1334 C C . SER A 1 172 ? -8.223 -5.676 -8.993 1.00 75.44 172 SER A C 1
ATOM 1336 O O . SER A 1 172 ? -8.056 -6.790 -8.499 1.00 75.44 172 SER A O 1
ATOM 1338 N N . SER A 1 173 ? -7.926 -5.442 -10.274 1.00 75.56 173 SER A N 1
ATOM 1339 C CA . SER A 1 173 ? -7.305 -6.460 -11.142 1.00 75.56 173 SER A CA 1
ATOM 1340 C C . SER A 1 173 ? -5.885 -6.841 -10.697 1.00 75.56 173 SER A C 1
ATOM 1342 O O . SER A 1 173 ? -5.390 -7.915 -11.054 1.00 75.56 173 SER A O 1
ATOM 1344 N N . LEU A 1 174 ? -5.251 -5.978 -9.895 1.00 83.94 174 LEU A N 1
ATOM 1345 C CA . LEU A 1 174 ? -3.941 -6.207 -9.306 1.00 83.94 174 LEU A CA 1
ATOM 1346 C C . LEU A 1 174 ? -3.984 -7.355 -8.288 1.00 83.94 174 LEU A C 1
ATOM 1348 O O . LEU A 1 174 ? -3.182 -8.280 -8.398 1.00 83.94 174 LEU A O 1
ATOM 1352 N N . TYR A 1 175 ? -4.943 -7.323 -7.357 1.00 84.56 175 TYR A N 1
ATOM 1353 C CA . TYR A 1 175 ? -4.999 -8.248 -6.215 1.00 84.56 175 TYR A CA 1
ATOM 1354 C C . TYR A 1 175 ? -5.854 -9.492 -6.477 1.00 84.56 175 TYR A C 1
ATOM 1356 O O . TYR A 1 175 ? -5.454 -10.586 -6.096 1.00 84.56 175 TYR A O 1
ATOM 1364 N N . ASN A 1 176 ? -6.976 -9.369 -7.200 1.00 75.00 176 ASN A N 1
ATOM 1365 C CA . ASN A 1 176 ? -7.970 -10.444 -7.385 1.00 75.00 176 ASN A CA 1
ATOM 1366 C C . ASN A 1 176 ? -7.458 -11.731 -8.063 1.00 75.00 176 ASN A C 1
ATOM 1368 O O . ASN A 1 176 ? -8.200 -12.701 -8.194 1.00 75.00 176 ASN A O 1
ATOM 1372 N N . ARG A 1 177 ? -6.214 -11.748 -8.551 1.00 76.81 177 ARG A N 1
ATOM 1373 C CA . ARG A 1 177 ? -5.557 -12.917 -9.162 1.00 76.81 177 ARG A CA 1
ATOM 1374 C C . ARG A 1 177 ? -4.067 -12.970 -8.826 1.00 76.81 177 ARG A C 1
ATOM 1376 O O . ARG A 1 177 ? -3.269 -13.433 -9.648 1.00 76.81 177 ARG A O 1
ATOM 1383 N N . LEU A 1 178 ? -3.672 -12.394 -7.693 1.00 90.00 178 LEU A N 1
ATOM 1384 C CA . LEU A 1 178 ? -2.301 -12.478 -7.212 1.00 90.00 178 LEU A CA 1
ATOM 1385 C C . LEU A 1 178 ? -2.190 -13.700 -6.304 1.00 90.00 178 LEU A C 1
ATOM 1387 O O . LEU A 1 178 ? -2.441 -13.641 -5.104 1.00 90.00 178 LEU A O 1
ATOM 1391 N N . ARG A 1 179 ? -1.850 -14.821 -6.939 1.00 93.12 179 ARG A N 1
ATOM 1392 C CA . ARG A 1 179 ? -1.610 -16.101 -6.286 1.00 93.12 179 ARG A CA 1
ATOM 1393 C C . ARG A 1 179 ? -0.383 -16.751 -6.904 1.00 93.12 179 ARG A C 1
ATOM 1395 O O . ARG A 1 179 ? -0.404 -17.100 -8.086 1.00 93.12 179 ARG A O 1
ATOM 1402 N N . LEU A 1 180 ? 0.658 -16.889 -6.099 1.00 93.69 180 LEU A N 1
ATOM 1403 C CA . LEU A 1 180 ? 1.874 -17.639 -6.373 1.00 93.69 180 LEU A CA 1
ATOM 1404 C C . LEU A 1 180 ? 1.940 -18.742 -5.308 1.00 93.69 180 LEU A C 1
ATOM 1406 O O . LEU A 1 180 ? 2.325 -18.447 -4.178 1.00 93.69 180 LEU A O 1
ATOM 1410 N N . PRO A 1 181 ? 1.465 -19.964 -5.618 1.00 88.50 181 PRO A N 1
ATOM 1411 C CA . PRO A 1 181 ? 1.415 -21.061 -4.652 1.00 88.50 181 PRO A CA 1
ATOM 1412 C C . PRO A 1 181 ? 2.764 -21.272 -3.960 1.00 88.50 181 PRO A C 1
ATOM 1414 O O . PRO A 1 181 ? 3.797 -21.221 -4.620 1.00 88.50 181 PRO A O 1
ATOM 1417 N N . GLY A 1 182 ? 2.746 -21.454 -2.639 1.00 86.69 182 GLY A N 1
ATOM 1418 C CA . GLY A 1 182 ? 3.955 -21.588 -1.816 1.00 86.69 182 GLY A CA 1
ATOM 1419 C C . GLY A 1 182 ? 4.716 -20.282 -1.551 1.00 86.69 182 GLY A C 1
ATOM 1420 O O . GLY A 1 182 ? 5.560 -20.253 -0.667 1.00 86.69 182 GLY A O 1
ATOM 1421 N N . LEU A 1 183 ? 4.404 -19.188 -2.256 1.00 93.25 183 LEU A N 1
ATOM 1422 C CA . LEU A 1 183 ? 5.102 -17.908 -2.102 1.00 93.25 183 LEU A CA 1
ATOM 1423 C C . LEU A 1 183 ? 4.200 -16.836 -1.491 1.00 93.25 183 LEU A C 1
ATOM 1425 O O . LEU A 1 183 ? 4.507 -16.296 -0.434 1.00 93.25 183 LEU A O 1
ATOM 1429 N N . ILE A 1 184 ? 3.083 -16.499 -2.139 1.00 94.38 184 ILE A N 1
ATOM 1430 C CA . ILE A 1 184 ? 2.166 -15.455 -1.662 1.00 94.38 184 ILE A CA 1
ATOM 1431 C C . ILE A 1 184 ? 0.774 -15.583 -2.283 1.00 94.38 184 ILE A C 1
ATOM 1433 O O . ILE A 1 184 ? 0.617 -15.810 -3.487 1.00 94.38 184 ILE A O 1
ATOM 1437 N N . GLU A 1 185 ? -0.252 -15.355 -1.468 1.00 93.94 185 GLU A N 1
ATOM 1438 C CA . GLU A 1 185 ? -1.647 -15.334 -1.893 1.00 93.94 185 GLU A CA 1
ATOM 1439 C C . GLU A 1 185 ? -2.395 -14.147 -1.274 1.00 93.94 185 GLU A C 1
ATOM 1441 O O . GLU A 1 185 ? -2.256 -13.841 -0.091 1.00 93.94 185 GLU A O 1
ATOM 1446 N N . PHE A 1 186 ? -3.178 -13.451 -2.101 1.00 95.12 186 PHE A N 1
ATOM 1447 C CA . PHE A 1 186 ? -4.065 -12.378 -1.660 1.00 95.12 186 PHE A CA 1
ATOM 1448 C C . PHE A 1 186 ? -5.480 -12.931 -1.506 1.00 95.12 186 PHE A C 1
ATOM 1450 O O . PHE A 1 186 ? -6.126 -13.303 -2.486 1.00 95.12 186 PHE A O 1
ATOM 1457 N N . HIS A 1 187 ? -5.989 -12.922 -0.279 1.00 94.81 187 HIS A N 1
ATOM 1458 C CA . HIS A 1 187 ? -7.335 -13.377 0.045 1.00 94.81 187 HIS A CA 1
ATOM 1459 C C . HIS A 1 187 ? -8.296 -12.197 0.044 1.00 94.81 187 HIS A C 1
ATOM 1461 O O . HIS A 1 187 ? -8.074 -11.206 0.736 1.00 94.81 187 HIS A O 1
ATOM 1467 N N . ARG A 1 188 ? -9.388 -12.291 -0.715 1.00 94.81 188 ARG A N 1
ATOM 1468 C CA . ARG A 1 188 ? -10.461 -11.292 -0.683 1.00 94.81 188 ARG A CA 1
ATOM 1469 C C . ARG A 1 188 ? -11.267 -11.445 0.609 1.00 94.81 188 ARG A C 1
ATOM 1471 O O . ARG A 1 188 ? -11.889 -12.480 0.818 1.00 94.81 188 ARG A O 1
ATOM 1478 N N . LEU A 1 189 ? -11.297 -10.401 1.438 1.00 94.88 189 LEU A N 1
ATOM 1479 C CA . LEU A 1 189 ? -11.943 -10.418 2.761 1.00 94.88 189 LEU A CA 1
ATOM 1480 C C . LEU A 1 189 ? -13.359 -9.824 2.751 1.00 94.88 189 LEU A C 1
ATOM 1482 O O . LEU A 1 189 ? -14.123 -9.998 3.694 1.00 94.88 189 LEU A O 1
ATOM 1486 N N . GLY A 1 190 ? -13.705 -9.075 1.702 1.00 93.06 190 GLY A N 1
ATOM 1487 C CA . GLY A 1 190 ? -14.995 -8.402 1.562 1.00 93.06 190 GLY A CA 1
ATOM 1488 C C . GLY A 1 190 ? -14.840 -6.959 1.097 1.00 93.06 190 GLY A C 1
ATOM 1489 O O . GLY A 1 190 ? -13.857 -6.605 0.444 1.00 93.06 190 GLY A O 1
ATOM 1490 N N . THR A 1 191 ? -15.818 -6.114 1.424 1.00 92.31 191 THR A N 1
ATOM 1491 C CA . THR A 1 191 ? -15.848 -4.705 1.006 1.00 92.31 191 THR A CA 1
ATOM 1492 C C . THR A 1 191 ? -16.093 -3.760 2.172 1.00 92.31 191 THR A C 1
ATOM 1494 O O . THR A 1 191 ? -16.836 -4.083 3.096 1.00 92.31 191 THR A O 1
ATOM 1497 N N . THR A 1 192 ? -15.528 -2.556 2.106 1.00 90.94 192 THR A N 1
ATOM 1498 C CA . THR A 1 192 ? -15.853 -1.473 3.041 1.00 90.94 192 THR A CA 1
ATOM 1499 C C . THR A 1 192 ? -17.250 -0.895 2.782 1.00 90.94 192 THR A C 1
ATOM 1501 O O . THR A 1 192 ? -17.792 -0.992 1.681 1.00 90.94 192 THR A O 1
ATOM 1504 N N . ASN A 1 193 ? -17.823 -0.235 3.794 1.00 87.12 193 ASN A N 1
ATOM 1505 C CA . ASN A 1 193 ? -19.162 0.369 3.725 1.00 87.12 193 ASN A CA 1
ATOM 1506 C C . ASN A 1 193 ? -19.187 1.820 3.200 1.00 87.12 193 ASN A C 1
ATOM 1508 O O . ASN A 1 193 ? -20.262 2.421 3.139 1.00 87.12 193 ASN A O 1
ATOM 1512 N N . GLY A 1 194 ? -18.025 2.374 2.835 1.00 85.25 194 GLY A N 1
ATOM 1513 C CA . GLY A 1 194 ? -17.902 3.717 2.261 1.00 85.25 194 GLY A CA 1
ATOM 1514 C C . GLY A 1 194 ? -18.145 4.859 3.250 1.00 85.25 194 GLY A C 1
ATOM 1515 O O . GLY A 1 194 ? -18.874 5.792 2.928 1.00 85.25 194 GLY A O 1
ATOM 1516 N N . TRP A 1 195 ? -17.571 4.772 4.452 1.00 85.19 195 TRP A N 1
ATOM 1517 C CA . TRP A 1 195 ? -17.539 5.877 5.416 1.00 85.19 195 TRP A CA 1
ATOM 1518 C C . TRP A 1 195 ? -16.202 6.610 5.334 1.00 85.19 195 TRP A C 1
ATOM 1520 O O . TRP A 1 195 ? -15.144 5.979 5.372 1.00 85.19 195 TRP A O 1
ATOM 1530 N N . GLY A 1 196 ? -16.238 7.939 5.274 1.00 85.00 196 GLY A N 1
ATOM 1531 C CA . GLY A 1 196 ? -15.033 8.742 5.107 1.00 85.00 196 GLY A CA 1
ATOM 1532 C C . GLY A 1 196 ? -15.317 10.236 5.122 1.00 85.00 196 GLY A C 1
ATOM 1533 O O . GLY A 1 196 ? -16.467 10.654 5.167 1.00 85.00 196 GLY A O 1
ATOM 1534 N N . HIS A 1 197 ? -14.248 11.030 5.118 1.00 83.62 197 HIS A N 1
ATOM 1535 C CA . HIS A 1 197 ? -14.303 12.492 5.212 1.00 83.62 197 HIS A CA 1
ATOM 1536 C C . HIS A 1 197 ? -13.562 13.191 4.065 1.00 83.62 197 HIS A C 1
ATOM 1538 O O . HIS A 1 197 ? -13.230 14.364 4.186 1.00 83.62 197 HIS A O 1
ATOM 1544 N N . PHE A 1 198 ? -13.266 12.483 2.968 1.00 81.50 198 PHE A N 1
ATOM 1545 C CA . PHE A 1 198 ? -12.528 13.071 1.842 1.00 81.50 198 PHE A CA 1
ATOM 1546 C C . PHE A 1 198 ? -13.336 14.157 1.121 1.00 81.50 198 PHE A C 1
ATOM 1548 O O . PHE A 1 198 ? -12.757 15.035 0.499 1.00 81.50 198 PHE A O 1
ATOM 1555 N N . GLN A 1 199 ? -14.665 14.106 1.223 1.00 83.75 199 GLN A N 1
ATOM 1556 C CA . GLN A 1 199 ? -15.585 15.102 0.688 1.00 83.75 199 GLN A CA 1
ATOM 1557 C C . GLN A 1 199 ? -15.655 16.381 1.535 1.00 83.75 199 GLN A C 1
ATOM 1559 O O . GLN A 1 199 ? -16.346 17.314 1.147 1.00 83.75 199 GLN A O 1
ATOM 1564 N N . VAL A 1 200 ? -14.983 16.426 2.695 1.00 87.31 200 VAL A N 1
ATOM 1565 C CA . VAL A 1 200 ? -14.970 17.587 3.596 1.00 87.31 200 VAL A CA 1
ATOM 1566 C C . VAL A 1 200 ? -13.619 18.300 3.476 1.00 87.31 200 VAL A C 1
ATOM 1568 O O . VAL A 1 200 ? -12.631 17.812 4.038 1.00 87.31 200 VAL A O 1
ATOM 1571 N N . PRO A 1 201 ? -13.553 19.454 2.782 1.00 89.00 201 PRO A N 1
ATOM 1572 C CA . PRO A 1 201 ? -12.337 20.256 2.699 1.00 89.00 201 PRO A CA 1
ATOM 1573 C C . PRO A 1 201 ? -11.853 20.706 4.079 1.00 89.00 201 PRO A C 1
ATOM 1575 O O . PRO A 1 201 ? -12.651 20.878 5.004 1.00 89.00 201 PRO A O 1
ATOM 1578 N N . ASP A 1 202 ? -10.552 20.969 4.214 1.00 88.25 202 ASP A N 1
ATOM 1579 C CA . ASP A 1 202 ? -9.968 21.407 5.488 1.00 88.25 202 ASP A CA 1
ATOM 1580 C C . ASP A 1 202 ? -10.577 22.717 6.009 1.00 88.25 202 ASP A C 1
ATOM 1582 O O . ASP A 1 202 ? -10.774 22.861 7.214 1.00 88.25 202 ASP A O 1
ATOM 1586 N N . SER A 1 203 ? -10.943 23.645 5.120 1.00 92.06 203 SER A N 1
ATOM 1587 C CA . SER A 1 203 ? -11.622 24.893 5.490 1.00 92.06 203 SER A CA 1
ATOM 1588 C C . SER A 1 203 ? -12.957 24.635 6.197 1.00 92.06 203 SER A C 1
ATOM 1590 O O . SER A 1 203 ? -13.202 25.184 7.271 1.00 92.06 203 SER A O 1
ATOM 1592 N N . ILE A 1 204 ? -13.783 23.746 5.643 1.00 92.94 204 ILE A N 1
ATOM 1593 C CA . ILE A 1 204 ? -15.074 23.349 6.218 1.00 92.94 204 ILE A CA 1
ATOM 1594 C C . ILE A 1 204 ? -14.869 22.544 7.501 1.00 92.94 204 ILE A C 1
ATOM 1596 O O . ILE A 1 204 ? -15.524 22.802 8.510 1.00 92.94 204 ILE A O 1
ATOM 1600 N N . PHE A 1 205 ? -13.915 21.612 7.505 1.00 93.19 205 PHE A N 1
ATOM 1601 C CA . PHE A 1 205 ? -13.589 20.831 8.695 1.00 93.19 205 PHE A CA 1
ATOM 1602 C C . PHE A 1 205 ? -13.174 21.724 9.876 1.00 93.19 205 PHE A C 1
ATOM 1604 O O . PHE A 1 205 ? -13.588 21.492 11.012 1.00 93.19 205 PHE A O 1
ATOM 1611 N N . ASN A 1 206 ? -12.392 22.774 9.620 1.00 93.31 206 ASN A N 1
ATOM 1612 C CA . ASN A 1 206 ? -11.984 23.721 10.654 1.00 93.31 206 ASN A CA 1
ATOM 1613 C C . ASN A 1 206 ? -13.171 24.511 11.221 1.00 93.31 206 ASN A C 1
ATOM 1615 O O . ASN A 1 206 ? -13.212 24.736 12.431 1.00 93.31 206 ASN A O 1
ATOM 1619 N N . GLN A 1 207 ? -14.159 24.867 10.394 1.00 95.06 207 GLN A N 1
ATOM 1620 C CA . GLN A 1 207 ? -15.403 25.486 10.867 1.00 95.06 207 GLN A CA 1
ATOM 1621 C C . GLN A 1 207 ? -16.230 24.517 11.723 1.00 95.06 207 GLN A C 1
ATOM 1623 O O . GLN A 1 207 ? -16.663 24.885 12.813 1.00 95.06 207 GLN A O 1
ATOM 1628 N N . MET A 1 208 ? -16.368 23.256 11.294 1.00 95.06 208 MET A N 1
ATOM 1629 C CA . MET A 1 208 ? -17.014 22.198 12.087 1.00 95.06 208 MET A CA 1
ATOM 1630 C C . MET A 1 208 ? -16.342 22.036 13.457 1.00 95.06 208 MET A C 1
ATOM 1632 O O . MET A 1 208 ? -17.010 21.996 14.487 1.00 95.06 208 MET A O 1
ATOM 1636 N N . ARG A 1 209 ? -15.003 22.001 13.494 1.00 94.62 209 ARG A N 1
ATOM 1637 C CA . ARG A 1 209 ? -14.237 21.930 14.746 1.00 94.62 209 ARG A CA 1
ATOM 1638 C C . ARG A 1 209 ? -14.470 23.158 15.625 1.00 94.62 209 ARG A C 1
ATOM 1640 O O . ARG A 1 209 ? -14.643 23.001 16.830 1.00 94.62 209 ARG A O 1
ATOM 1647 N N . ARG A 1 210 ? -14.493 24.359 15.037 1.00 94.75 210 ARG A N 1
ATOM 1648 C CA . ARG A 1 210 ? -14.736 25.610 15.766 1.00 94.75 210 ARG A CA 1
ATOM 1649 C C . ARG A 1 210 ? -16.133 25.653 16.382 1.00 94.75 210 ARG A C 1
ATOM 1651 O O . ARG A 1 210 ? -16.265 26.084 17.521 1.00 94.75 210 ARG A O 1
ATOM 1658 N N . LEU A 1 211 ? -17.152 25.156 15.681 1.00 95.12 211 LEU A N 1
ATOM 1659 C CA . LEU A 1 211 ? -18.504 25.010 16.228 1.00 95.12 211 LEU A CA 1
ATOM 1660 C C . LEU A 1 211 ? -18.503 24.136 17.493 1.00 95.12 211 LEU A C 1
ATOM 1662 O O . LEU A 1 211 ? -19.088 24.505 18.510 1.00 95.12 211 LEU A O 1
ATOM 1666 N N . LEU A 1 212 ? -17.810 22.995 17.446 1.00 95.12 212 LEU A N 1
ATOM 1667 C CA . LEU A 1 212 ? -17.671 22.108 18.602 1.00 95.12 212 LEU A CA 1
ATOM 1668 C C . LEU A 1 212 ? -16.890 22.750 19.749 1.00 95.12 212 LEU A C 1
ATOM 1670 O O . LEU A 1 212 ? -17.237 22.541 20.908 1.00 95.12 212 LEU A O 1
ATOM 1674 N N . GLU A 1 213 ? -15.859 23.530 19.432 1.00 94.81 213 GLU A N 1
ATOM 1675 C CA . GLU A 1 213 ? -15.050 24.260 20.408 1.00 94.81 213 GLU A CA 1
ATOM 1676 C C . GLU A 1 213 ? -15.874 25.318 21.153 1.00 94.81 213 GLU A C 1
ATOM 1678 O O . GLU A 1 213 ? -15.847 25.353 22.380 1.00 94.81 213 GLU A O 1
ATOM 1683 N N . LEU A 1 214 ? -16.664 26.121 20.430 1.00 93.38 214 LEU A N 1
ATOM 1684 C CA . LEU A 1 214 ? -17.568 27.119 21.018 1.00 93.38 214 LEU A CA 1
ATOM 1685 C C . LEU A 1 214 ? -18.622 26.480 21.932 1.00 93.38 214 LEU A C 1
ATOM 1687 O O . LEU A 1 214 ? -19.016 27.071 22.931 1.00 93.38 214 LEU A O 1
ATOM 1691 N N . GLY A 1 215 ? -19.050 25.258 21.609 1.00 90.00 215 GLY A N 1
ATOM 1692 C CA . GLY A 1 215 ? -19.968 24.472 22.430 1.00 90.00 215 GLY A CA 1
ATOM 1693 C C . GLY A 1 215 ? -19.302 23.633 23.526 1.00 90.00 215 GLY A C 1
ATOM 1694 O O . GLY A 1 215 ? -19.974 22.765 24.079 1.00 90.00 215 GLY A O 1
ATOM 1695 N N . GLY A 1 216 ? -18.000 23.808 23.789 1.00 90.62 216 GLY A N 1
ATOM 1696 C CA . GLY A 1 216 ? -17.265 23.082 24.832 1.00 90.62 216 GLY A CA 1
ATOM 1697 C C . GLY A 1 216 ? -17.150 21.568 24.610 1.00 90.62 216 GLY A C 1
ATOM 1698 O O . GLY A 1 216 ? -16.937 20.813 25.558 1.00 90.62 216 GLY A O 1
ATOM 1699 N N . HIS A 1 217 ? -17.319 21.083 23.378 1.00 92.00 217 HIS A N 1
ATOM 1700 C CA . HIS A 1 217 ? -17.379 19.650 23.113 1.00 92.00 217 HIS A CA 1
ATOM 1701 C C . HIS A 1 217 ? -15.989 18.998 23.079 1.00 92.00 217 HIS A C 1
ATOM 1703 O O . HIS A 1 217 ? -15.089 19.440 22.361 1.00 92.00 217 HIS A O 1
ATOM 1709 N N . LYS A 1 218 ? -15.835 17.857 23.767 1.00 88.81 218 LYS A N 1
ATOM 1710 C CA . LYS A 1 218 ? -14.554 17.135 23.921 1.00 88.81 218 LYS A CA 1
ATOM 1711 C C . LYS A 1 218 ? -13.853 16.773 22.607 1.00 88.81 218 LYS A C 1
ATOM 1713 O O . LYS A 1 218 ? -12.632 16.657 22.563 1.00 88.81 218 LYS A O 1
ATOM 1718 N N . TYR A 1 219 ? -14.599 16.579 21.518 1.00 88.38 219 TYR A N 1
ATOM 1719 C CA . TYR A 1 219 ? -13.988 16.249 20.228 1.00 88.38 219 TYR A CA 1
ATOM 1720 C C . TYR A 1 219 ? -13.254 17.425 19.585 1.00 88.38 219 TYR A C 1
ATOM 1722 O O . TYR A 1 219 ? -12.409 17.173 18.736 1.00 88.38 219 TYR A O 1
ATOM 1730 N N . ALA A 1 220 ? -13.490 18.677 19.980 1.00 85.06 220 ALA A N 1
ATOM 1731 C CA . ALA A 1 220 ? -12.772 19.815 19.402 1.00 85.06 220 ALA A CA 1
ATOM 1732 C C . ALA A 1 220 ? -11.247 19.746 19.638 1.00 85.06 220 ALA A C 1
ATOM 1734 O O . ALA A 1 220 ? -10.461 20.136 18.767 1.00 85.06 220 ALA A O 1
ATOM 1735 N N . SER A 1 221 ? -10.840 19.192 20.786 1.00 81.88 221 SER A N 1
ATOM 1736 C CA . SER A 1 221 ? -9.446 19.047 21.232 1.00 81.88 221 SER A CA 1
ATOM 1737 C C . SER A 1 221 ? -8.959 17.591 21.308 1.00 81.88 221 SER A C 1
ATOM 1739 O O . SER A 1 221 ? -7.775 17.354 21.538 1.00 81.88 221 SER A O 1
ATOM 1741 N N . GLY A 1 222 ? -9.838 16.613 21.065 1.00 76.25 222 GLY A N 1
ATOM 1742 C CA . GLY A 1 222 ? -9.550 15.175 21.153 1.00 76.25 222 GLY A CA 1
ATOM 1743 C C . GLY A 1 222 ? -8.783 14.580 19.963 1.00 76.25 222 GLY A C 1
ATOM 1744 O O . GLY A 1 222 ? -9.217 13.564 19.413 1.00 76.25 222 GLY A O 1
ATOM 1745 N N . TYR A 1 223 ? -7.704 15.234 19.519 1.00 70.38 223 TYR A N 1
ATOM 1746 C CA . TYR A 1 223 ? -6.851 14.795 18.402 1.00 70.38 223 TYR A CA 1
ATOM 1747 C C . TYR A 1 223 ? -5.492 14.231 18.838 1.00 70.38 223 TYR A C 1
ATOM 1749 O O . TYR A 1 223 ? -4.640 13.953 17.987 1.00 70.38 223 TYR A O 1
ATOM 1757 N N . ARG A 1 224 ? -5.253 14.075 20.144 1.00 67.88 224 ARG A N 1
ATOM 1758 C CA . ARG A 1 224 ? -3.987 13.558 20.667 1.00 67.88 224 ARG A CA 1
ATOM 1759 C C . ARG A 1 224 ? -3.919 12.042 20.514 1.00 67.88 224 ARG A C 1
ATOM 1761 O O . ARG A 1 224 ? -4.923 11.337 20.392 1.00 67.88 224 ARG A O 1
ATOM 1768 N N . TYR A 1 225 ? -2.693 11.526 20.507 1.00 54.78 225 TYR A N 1
ATOM 1769 C CA . TYR A 1 225 ? -2.462 10.087 20.494 1.00 54.78 225 TYR A CA 1
ATOM 1770 C C . TYR A 1 225 ? -3.097 9.450 21.740 1.00 54.78 225 TYR A C 1
ATOM 1772 O O . TYR A 1 225 ? -2.746 9.815 22.857 1.00 54.78 225 TYR A O 1
ATOM 1780 N N . GLY A 1 226 ? -4.036 8.520 21.536 1.00 59.44 226 GLY A N 1
ATOM 1781 C CA . GLY A 1 226 ? -4.832 7.907 22.609 1.00 59.44 226 GLY A CA 1
ATOM 1782 C C . GLY A 1 226 ? -6.311 8.312 22.621 1.00 59.44 226 GLY A C 1
ATOM 1783 O O . GLY A 1 226 ? -7.124 7.550 23.129 1.00 59.44 226 GLY A O 1
ATOM 1784 N N . ASP A 1 227 ? -6.705 9.404 21.952 1.00 66.75 227 ASP A N 1
ATOM 1785 C CA . ASP A 1 227 ? -8.098 9.905 21.939 1.00 66.75 227 ASP A CA 1
ATOM 1786 C C . ASP A 1 227 ? -9.050 9.093 21.022 1.00 66.75 227 ASP A C 1
ATOM 1788 O O . ASP A 1 227 ? -10.161 9.516 20.690 1.00 66.75 227 ASP A O 1
ATOM 1792 N N . GLY A 1 228 ? -8.616 7.914 20.571 1.00 65.38 228 GLY A N 1
ATOM 1793 C CA . GLY A 1 228 ? -9.385 6.989 19.740 1.00 65.38 228 GLY A CA 1
ATOM 1794 C C . GLY A 1 228 ? -9.364 7.289 18.228 1.00 65.38 228 GLY A C 1
ATOM 1795 O O . GLY A 1 228 ? -9.200 8.434 17.791 1.00 65.38 228 GLY A O 1
ATOM 1796 N N . PRO A 1 229 ? -9.580 6.271 17.376 1.00 70.25 229 PRO A N 1
ATOM 1797 C CA . PRO A 1 229 ? -9.429 6.362 15.919 1.00 70.25 229 PRO A CA 1
ATOM 1798 C C . PRO A 1 229 ? -10.558 7.149 15.238 1.00 70.25 229 PRO A C 1
ATOM 1800 O O . PRO A 1 229 ? -11.687 7.165 15.716 1.00 70.25 229 PRO A O 1
ATOM 1803 N N . ASN A 1 230 ? -10.300 7.716 14.054 1.00 78.38 230 ASN A N 1
ATOM 1804 C CA . ASN A 1 230 ? -11.285 8.453 13.240 1.00 78.38 230 ASN A CA 1
ATOM 1805 C C . ASN A 1 230 ? -11.752 9.798 13.831 1.00 78.38 230 ASN A C 1
ATOM 1807 O O . ASN A 1 230 ? -12.898 10.191 13.623 1.00 78.38 230 ASN A O 1
ATOM 1811 N N . TRP A 1 231 ? -10.872 10.532 14.523 1.00 85.81 231 TRP A N 1
ATOM 1812 C CA . TRP A 1 231 ? -11.187 11.842 15.115 1.00 85.81 231 TRP A CA 1
ATOM 1813 C C . TRP A 1 231 ? -11.912 12.800 14.157 1.00 85.81 231 TRP A C 1
ATOM 1815 O O . TRP A 1 231 ? -12.984 13.296 14.494 1.00 85.81 231 TRP A O 1
ATOM 1825 N N . ARG A 1 232 ? -11.396 12.985 12.932 1.00 87.50 232 ARG A N 1
ATOM 1826 C CA . ARG A 1 232 ? -12.030 13.866 11.934 1.00 87.50 232 ARG A CA 1
ATOM 1827 C C . ARG A 1 232 ? -13.468 13.457 11.604 1.00 87.50 232 ARG A C 1
ATOM 1829 O O . ARG A 1 232 ? -14.332 14.312 11.466 1.00 87.50 232 ARG A O 1
ATOM 1836 N N . LEU A 1 233 ? -13.740 12.155 11.518 1.00 88.19 233 LEU A N 1
ATOM 1837 C CA . LEU A 1 233 ? -15.088 11.651 11.256 1.00 88.19 233 LEU A CA 1
ATOM 1838 C C . LEU A 1 233 ? -16.022 11.901 12.449 1.00 88.19 233 LEU A C 1
ATOM 1840 O O . LEU A 1 233 ? -17.171 12.273 12.240 1.00 88.19 233 LEU A O 1
ATOM 1844 N N . ARG A 1 234 ? -15.529 11.736 13.687 1.00 89.88 234 ARG A N 1
ATOM 1845 C CA . ARG A 1 234 ? -16.303 12.031 14.907 1.00 89.88 234 ARG A CA 1
ATOM 1846 C C . ARG A 1 234 ? -16.645 13.517 15.017 1.00 89.88 234 ARG A C 1
ATOM 1848 O O . ARG A 1 234 ? -17.791 13.841 15.291 1.00 89.88 234 ARG A O 1
ATOM 1855 N N . VAL A 1 235 ? -15.672 14.397 14.761 1.00 92.38 235 VAL A N 1
ATOM 1856 C CA . VAL A 1 235 ? -15.872 15.857 14.716 1.00 92.38 235 VAL A CA 1
ATOM 1857 C C . VAL A 1 235 ? -16.919 16.227 13.672 1.00 92.38 235 VAL A C 1
ATOM 1859 O O . VAL A 1 235 ? -17.853 16.952 13.987 1.00 92.38 235 VAL A O 1
ATOM 1862 N N . ALA A 1 236 ? -16.786 15.712 12.447 1.00 92.62 236 ALA A N 1
ATOM 1863 C CA . ALA A 1 236 ? -17.708 16.036 11.365 1.00 92.62 236 ALA A CA 1
ATOM 1864 C C . ALA A 1 236 ? -19.142 15.570 11.661 1.00 92.62 236 ALA A C 1
ATOM 1866 O O . ALA A 1 236 ? -20.072 16.346 11.483 1.00 92.62 236 ALA A O 1
ATOM 1867 N N . ARG A 1 237 ? -19.329 14.337 12.155 1.00 91.81 237 ARG A N 1
ATOM 1868 C CA . ARG A 1 237 ? -20.663 13.815 12.502 1.00 91.81 237 ARG A CA 1
ATOM 1869 C C . ARG A 1 237 ? -21.337 14.628 13.603 1.00 91.81 237 ARG A C 1
ATOM 1871 O O . ARG A 1 237 ? -22.461 15.066 13.417 1.00 91.81 237 ARG A O 1
ATOM 1878 N N . GLU A 1 238 ? -20.622 14.879 14.695 1.00 93.06 238 GLU A N 1
ATOM 1879 C CA . GLU A 1 238 ? -21.136 15.680 15.811 1.00 93.06 238 GLU A CA 1
ATOM 1880 C C . GLU A 1 238 ? -21.466 17.118 15.369 1.00 93.06 238 GLU A C 1
ATOM 1882 O O . GLU A 1 238 ? -22.478 17.683 15.773 1.00 93.06 238 GLU A O 1
ATOM 1887 N N . ALA A 1 239 ? -20.633 17.725 14.516 1.00 94.50 239 ALA A N 1
ATOM 1888 C CA . ALA A 1 239 ? -20.904 19.062 13.995 1.00 94.50 239 ALA A CA 1
ATOM 1889 C C . ALA A 1 239 ? -22.150 19.097 13.095 1.00 94.50 239 ALA A C 1
ATOM 1891 O O . ALA A 1 239 ? -22.924 20.043 13.203 1.00 94.50 239 ALA A O 1
ATOM 1892 N N . LEU A 1 240 ? -22.355 18.080 12.245 1.00 93.75 240 LEU A N 1
ATOM 1893 C CA . LEU A 1 240 ? -23.554 17.942 11.406 1.00 93.75 240 LEU A CA 1
ATOM 1894 C C . LEU A 1 240 ? -24.820 17.794 12.256 1.00 93.75 240 LEU A C 1
ATOM 1896 O O . LEU A 1 240 ? -25.791 18.513 12.029 1.00 93.75 240 LEU A O 1
ATOM 1900 N N . GLU A 1 241 ? -24.779 16.932 13.274 1.00 92.69 241 GLU A N 1
ATOM 1901 C CA . GLU A 1 241 ? -25.905 16.712 14.188 1.00 92.69 241 GLU A CA 1
ATOM 1902 C C . GLU A 1 241 ? -26.314 18.017 14.898 1.00 92.69 241 GLU A C 1
ATOM 1904 O O . GLU A 1 241 ? -27.501 18.334 14.978 1.00 92.69 241 GLU A O 1
ATOM 1909 N N . ARG A 1 242 ? -25.347 18.846 15.322 1.00 92.88 242 ARG A N 1
ATOM 1910 C CA . ARG A 1 242 ? -25.616 20.150 15.965 1.00 92.88 242 ARG A CA 1
ATOM 1911 C C . ARG A 1 242 ? -26.289 21.183 15.070 1.00 92.88 242 ARG A C 1
ATOM 1913 O O . ARG A 1 242 ? -26.957 22.070 15.590 1.00 92.88 242 ARG A O 1
ATOM 1920 N N . ILE A 1 243 ? -26.098 21.095 13.758 1.00 93.44 243 ILE A N 1
ATOM 1921 C CA . ILE A 1 243 ? -26.747 21.991 12.789 1.00 93.44 243 ILE A CA 1
ATOM 1922 C C . ILE A 1 243 ? -27.999 21.362 12.164 1.00 93.44 243 ILE A C 1
ATOM 1924 O O . ILE A 1 243 ? -28.523 21.888 11.187 1.00 93.44 243 ILE A O 1
ATOM 1928 N N . GLY A 1 244 ? -28.483 20.245 12.720 1.00 92.81 244 GLY A N 1
ATOM 1929 C CA . GLY A 1 244 ? -29.700 19.569 12.269 1.00 92.81 244 GLY A CA 1
ATOM 1930 C C . GLY A 1 244 ? -29.546 18.791 10.960 1.00 92.81 244 GLY A C 1
ATOM 1931 O O . GLY A 1 244 ? -30.546 18.489 10.314 1.00 92.81 244 GLY A O 1
ATOM 1932 N N . LEU A 1 245 ? -28.314 18.468 10.551 1.00 92.31 245 LEU A N 1
ATOM 1933 C CA . LEU A 1 245 ? -28.040 17.648 9.372 1.00 92.31 245 LEU A CA 1
ATOM 1934 C C . LEU A 1 245 ? -27.772 16.190 9.755 1.00 92.31 245 LEU A C 1
ATOM 1936 O O . LEU A 1 245 ? -27.178 15.891 10.790 1.00 92.31 245 LEU A O 1
ATOM 1940 N N . ASP A 1 246 ? -28.157 15.271 8.870 1.00 88.12 246 ASP A N 1
ATOM 1941 C CA . ASP A 1 246 ? -27.901 13.845 9.060 1.00 88.12 246 ASP A CA 1
ATOM 1942 C C . ASP A 1 246 ? -26.395 13.532 8.934 1.00 88.12 246 ASP A C 1
ATOM 1944 O O . ASP A 1 246 ? -25.760 13.764 7.900 1.00 88.12 246 ASP A O 1
ATOM 1948 N N . GLY A 1 247 ? -25.812 12.929 9.974 1.00 81.69 247 GLY A N 1
ATOM 1949 C CA . GLY A 1 247 ? -24.432 12.441 9.967 1.00 81.69 247 GLY A CA 1
ATOM 1950 C C . GLY A 1 247 ? -24.143 11.368 8.900 1.00 81.69 247 GLY A C 1
ATOM 1951 O O . GLY A 1 247 ? -22.972 11.118 8.588 1.00 81.69 247 GLY A O 1
ATOM 1952 N N . ASN A 1 248 ? -25.170 10.757 8.295 1.00 85.88 248 ASN A N 1
ATOM 1953 C CA . ASN A 1 248 ? -25.043 9.843 7.154 1.00 85.88 248 ASN A CA 1
ATOM 1954 C C . ASN A 1 248 ? -24.485 10.509 5.891 1.00 85.88 248 ASN A C 1
ATOM 1956 O O . ASN A 1 248 ? -24.001 9.794 5.015 1.00 85.88 248 ASN A O 1
ATOM 1960 N N . VAL A 1 249 ? -24.434 11.843 5.816 1.00 86.00 249 VAL A N 1
ATOM 1961 C CA . VAL A 1 249 ? -23.697 12.580 4.767 1.00 86.00 249 VAL A CA 1
ATOM 1962 C C . VAL A 1 249 ? -22.218 12.153 4.703 1.00 86.00 249 VAL A C 1
ATOM 1964 O O . VAL A 1 249 ? -21.562 12.241 3.663 1.00 86.00 249 VAL A O 1
ATOM 1967 N N . MET A 1 250 ? -21.680 11.604 5.796 1.00 87.94 250 MET A N 1
ATOM 1968 C CA . MET A 1 250 ? -20.323 11.054 5.833 1.00 87.94 250 MET A CA 1
ATOM 1969 C C . MET A 1 250 ? -20.178 9.675 5.157 1.00 87.94 250 MET A C 1
ATOM 1971 O O . MET A 1 250 ? -19.059 9.174 4.986 1.00 87.94 250 MET A O 1
ATOM 1975 N N . ARG A 1 251 ? -21.285 9.042 4.755 1.00 88.62 251 ARG A N 1
ATOM 1976 C CA . ARG A 1 251 ? -21.306 7.782 4.009 1.00 88.62 251 ARG A CA 1
ATOM 1977 C C . ARG A 1 251 ? -21.312 8.064 2.506 1.00 88.62 251 ARG A C 1
ATOM 1979 O O . ARG A 1 251 ? -22.345 8.050 1.851 1.00 88.62 251 ARG A O 1
ATOM 1986 N N . HIS A 1 252 ? -20.124 8.247 1.944 1.00 84.56 252 HIS A N 1
ATOM 1987 C CA . HIS A 1 252 ? -19.915 8.511 0.517 1.00 84.56 252 HIS A CA 1
ATOM 1988 C C . HIS A 1 252 ? -20.204 7.307 -0.406 1.00 84.56 252 HIS A C 1
ATOM 1990 O O . HIS A 1 252 ? -20.086 7.417 -1.623 1.00 84.56 252 HIS A O 1
ATOM 1996 N N . GLY A 1 253 ? -20.481 6.116 0.135 1.00 82.81 253 GLY A N 1
ATOM 1997 C CA . GLY A 1 253 ? -20.934 4.949 -0.637 1.00 82.81 253 GLY A CA 1
ATOM 1998 C C . GLY A 1 253 ? -19.867 4.232 -1.479 1.00 82.81 253 GLY A C 1
ATOM 1999 O O . GLY A 1 253 ? -20.082 3.084 -1.856 1.00 82.81 253 GLY A O 1
ATOM 2000 N N . ILE A 1 254 ? -18.700 4.843 -1.720 1.00 82.50 254 ILE A N 1
ATOM 2001 C CA . ILE A 1 254 ? -17.556 4.194 -2.393 1.00 82.50 254 ILE A CA 1
ATOM 2002 C C . ILE A 1 254 ? -17.087 2.982 -1.575 1.00 82.50 254 ILE A C 1
ATOM 2004 O O . ILE A 1 254 ? -16.407 3.117 -0.552 1.00 82.50 254 ILE A O 1
ATOM 2008 N N . ARG A 1 255 ? -17.443 1.788 -2.048 1.00 87.69 255 ARG A N 1
ATOM 2009 C CA . ARG A 1 255 ? -17.025 0.511 -1.467 1.00 87.69 255 ARG A CA 1
ATOM 2010 C C . ARG A 1 255 ? -15.676 0.105 -2.045 1.00 87.69 255 ARG A C 1
ATOM 2012 O O . ARG A 1 255 ? -15.491 0.099 -3.258 1.00 87.69 255 ARG A O 1
ATOM 2019 N N . ARG A 1 256 ? -14.734 -0.244 -1.172 1.00 88.12 256 ARG A N 1
ATOM 2020 C CA . ARG A 1 256 ? -13.396 -0.720 -1.549 1.00 88.12 256 ARG A CA 1
ATOM 2021 C C . ARG A 1 256 ? -13.255 -2.179 -1.164 1.00 88.12 256 ARG A C 1
ATOM 2023 O O . ARG A 1 256 ? -13.667 -2.549 -0.066 1.00 88.12 256 ARG A O 1
ATOM 2030 N N . GLU A 1 257 ? -12.686 -2.988 -2.046 1.00 92.56 257 GLU A N 1
ATOM 2031 C CA . GLU A 1 257 ? -12.347 -4.368 -1.716 1.00 92.56 257 GLU A CA 1
ATOM 2032 C C . GLU A 1 257 ? -11.191 -4.394 -0.722 1.00 92.56 257 GLU A C 1
ATOM 2034 O O . GLU A 1 257 ? -10.240 -3.617 -0.841 1.00 92.56 257 GLU A O 1
ATOM 2039 N N . VAL A 1 258 ? -11.304 -5.279 0.263 1.00 94.75 258 VAL A N 1
ATOM 2040 C CA . VAL A 1 258 ? -10.289 -5.525 1.283 1.00 94.75 258 VAL A CA 1
ATOM 2041 C C . VAL A 1 258 ? -9.633 -6.862 0.983 1.00 94.75 258 VAL A C 1
ATOM 2043 O O . VAL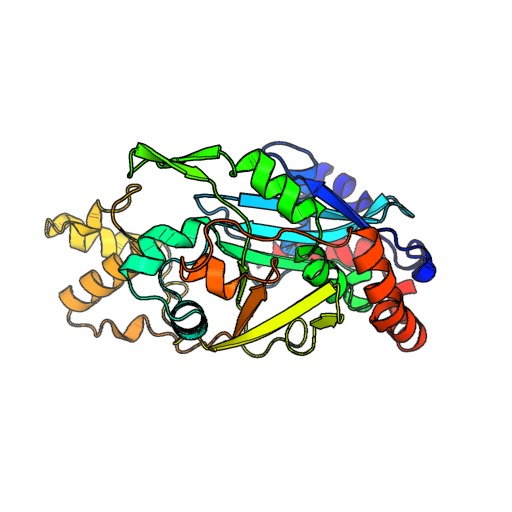 A 1 258 ? -10.333 -7.849 0.750 1.00 94.75 258 VAL A O 1
ATOM 2046 N N . TYR A 1 259 ? -8.306 -6.893 1.030 1.00 96.31 259 TYR A N 1
ATOM 2047 C CA . TYR A 1 259 ? -7.522 -8.112 0.872 1.00 96.31 259 TYR A CA 1
ATOM 2048 C C . TYR A 1 259 ? -6.632 -8.338 2.084 1.00 96.31 259 TYR A C 1
ATOM 2050 O O . TYR A 1 259 ? -6.129 -7.376 2.664 1.00 96.31 259 TYR A O 1
ATOM 2058 N N . GLY A 1 260 ? -6.441 -9.603 2.439 1.00 96.75 260 GLY A N 1
ATOM 2059 C CA . GLY A 1 260 ? -5.496 -10.067 3.444 1.00 96.75 260 GLY A CA 1
ATOM 2060 C C . GLY A 1 260 ? -4.397 -10.892 2.793 1.00 96.75 260 GLY A C 1
ATOM 2061 O O . GLY A 1 260 ? -4.655 -11.659 1.868 1.00 96.75 260 GLY A O 1
ATOM 2062 N N . VAL A 1 261 ? -3.178 -10.720 3.283 1.00 96.94 261 VAL A N 1
ATOM 2063 C CA . VAL A 1 261 ? -1.977 -11.429 2.851 1.00 96.94 261 VAL A CA 1
ATOM 2064 C C . VAL A 1 261 ? -1.332 -12.036 4.095 1.00 96.94 261 VAL A C 1
ATOM 2066 O O . VAL A 1 261 ? -0.583 -11.340 4.792 1.00 96.94 261 VAL A O 1
ATOM 2069 N N . PRO A 1 262 ? -1.676 -13.287 4.435 1.00 96.38 262 PRO A N 1
ATOM 2070 C CA . PRO A 1 262 ? -0.976 -14.045 5.457 1.00 96.38 262 PRO A CA 1
ATOM 2071 C C . PRO A 1 262 ? 0.507 -14.173 5.141 1.00 96.38 262 PRO A C 1
ATOM 2073 O O . PRO A 1 262 ? 0.877 -14.494 4.011 1.00 96.38 262 PRO A O 1
ATOM 2076 N N . LEU A 1 263 ? 1.345 -13.926 6.142 1.00 95.88 263 LEU A N 1
ATOM 2077 C CA . LEU A 1 263 ? 2.792 -14.082 6.033 1.00 95.88 263 LEU A CA 1
ATOM 2078 C C . LEU A 1 263 ? 3.316 -15.280 6.826 1.00 95.88 263 LEU A C 1
ATOM 2080 O O . LEU A 1 263 ? 4.451 -15.680 6.613 1.00 95.88 263 LEU A O 1
ATOM 2084 N N . THR A 1 264 ? 2.521 -15.894 7.693 1.00 91.75 264 THR A N 1
ATOM 2085 C CA . THR A 1 264 ? 2.927 -17.098 8.434 1.00 91.75 264 THR A CA 1
ATOM 2086 C C . THR A 1 264 ? 1.978 -18.244 8.136 1.00 91.75 264 THR A C 1
ATOM 2088 O O . THR A 1 264 ? 0.835 -18.011 7.739 1.00 91.75 264 THR A O 1
ATOM 2091 N N . GLU A 1 265 ? 2.443 -19.481 8.295 1.00 90.25 265 GLU A N 1
ATOM 2092 C CA . GLU A 1 265 ? 1.602 -20.661 8.055 1.00 90.25 265 GLU A CA 1
ATOM 2093 C C . GLU A 1 265 ? 0.449 -20.717 9.061 1.00 90.25 265 GLU A C 1
ATOM 2095 O O . GLU A 1 265 ? -0.717 -20.726 8.670 1.00 90.25 265 GLU A O 1
ATOM 2100 N N . ASN A 1 266 ? 0.780 -20.598 10.348 1.00 94.06 266 ASN A N 1
ATOM 2101 C CA . ASN A 1 266 ? -0.150 -20.548 11.478 1.00 94.06 266 ASN A CA 1
ATOM 2102 C C . ASN A 1 266 ? -0.704 -19.135 11.747 1.00 94.06 266 ASN A C 1
ATOM 2104 O O . ASN A 1 266 ? -0.915 -18.725 12.891 1.00 94.06 266 ASN A O 1
ATOM 2108 N N . TRP A 1 267 ? -0.859 -18.311 10.701 1.00 95.12 267 TRP A N 1
ATOM 2109 C CA . TRP A 1 267 ? -1.259 -16.907 10.864 1.00 95.12 267 TRP A CA 1
ATOM 2110 C C . TRP A 1 267 ? -2.579 -16.759 11.615 1.00 95.12 267 TRP A C 1
ATOM 2112 O O . TRP A 1 267 ? -2.774 -15.760 12.307 1.00 95.12 267 TRP A O 1
ATOM 2122 N N . ARG A 1 268 ? -3.503 -17.709 11.452 1.00 95.81 268 ARG A N 1
ATOM 2123 C CA . ARG A 1 268 ? -4.839 -17.604 12.023 1.00 95.81 268 ARG A CA 1
ATOM 2124 C C . ARG A 1 268 ? -4.807 -17.950 13.499 1.00 95.81 268 ARG A C 1
ATOM 2126 O O . ARG A 1 268 ? -5.249 -17.136 14.301 1.00 95.81 268 ARG A O 1
ATOM 2133 N N . GLU A 1 269 ? -4.231 -19.094 13.827 1.00 95.62 269 GLU A N 1
ATOM 2134 C CA . GLU A 1 269 ? -4.035 -19.629 15.171 1.00 95.62 269 GLU A CA 1
ATOM 2135 C C . GLU A 1 269 ? -3.265 -18.606 16.020 1.00 95.62 269 GLU A C 1
ATOM 2137 O O . GLU A 1 269 ? -3.720 -18.189 17.087 1.00 95.62 269 GLU A O 1
ATOM 2142 N N . TYR A 1 270 ? -2.176 -18.049 15.480 1.00 94.62 270 TYR A N 1
ATOM 2143 C CA . TYR A 1 270 ? -1.410 -16.994 16.147 1.00 94.62 270 TYR A CA 1
ATOM 2144 C C . TYR A 1 270 ? -2.218 -15.701 16.351 1.00 94.62 270 TYR A C 1
ATOM 2146 O O . TYR A 1 270 ? -2.189 -15.089 17.423 1.00 94.62 270 TYR A O 1
ATOM 2154 N N . LEU A 1 271 ? -2.976 -15.245 15.342 1.00 95.38 271 LEU A N 1
ATOM 2155 C CA . LEU A 1 271 ? -3.824 -14.057 15.497 1.00 95.38 271 LEU A CA 1
ATOM 2156 C C . LEU A 1 271 ? -5.057 -14.315 16.372 1.00 95.38 271 LEU A C 1
ATOM 2158 O O . LEU A 1 271 ? -5.636 -13.347 16.858 1.00 95.38 271 LEU A O 1
ATOM 2162 N N . LEU A 1 272 ? -5.461 -15.559 16.608 1.00 95.69 272 LEU A N 1
ATOM 2163 C CA . LEU A 1 272 ? -6.487 -15.918 17.589 1.00 95.69 272 LEU A CA 1
ATOM 2164 C C . LEU A 1 272 ? -5.901 -16.101 18.999 1.00 95.69 272 LEU A C 1
ATOM 2166 O O . LEU A 1 272 ? -6.647 -16.067 19.975 1.00 95.69 272 LEU A O 1
ATOM 2170 N N . GLY A 1 273 ? -4.571 -16.162 19.122 1.00 91.38 273 GLY A N 1
ATOM 2171 C CA . GLY A 1 273 ? -3.870 -16.428 20.379 1.00 91.38 273 GLY A CA 1
ATOM 2172 C C . GLY A 1 273 ? -3.931 -17.896 20.799 1.00 91.38 273 GLY A C 1
ATOM 2173 O O . GLY A 1 273 ? -3.819 -18.177 21.986 1.00 91.38 273 GLY A O 1
ATOM 2174 N N . GLU A 1 274 ? -4.162 -18.793 19.841 1.00 92.88 274 GLU A N 1
ATOM 2175 C CA . GLU A 1 274 ? -4.095 -20.247 20.014 1.00 92.88 274 GLU A CA 1
ATOM 2176 C C . GLU A 1 274 ? -2.636 -20.724 19.974 1.00 92.88 274 GLU A C 1
ATOM 2178 O O . GLU A 1 274 ? -2.266 -21.609 20.739 1.00 92.88 274 GLU A O 1
ATOM 2183 N N . ASP A 1 275 ? -1.803 -20.054 19.167 1.00 90.81 275 ASP A N 1
ATOM 2184 C CA . ASP A 1 275 ? -0.354 -20.253 19.116 1.00 90.81 275 ASP A CA 1
ATOM 2185 C C . ASP A 1 275 ? 0.403 -19.060 19.719 1.00 90.81 275 ASP A C 1
ATOM 2187 O O . ASP A 1 275 ? 0.125 -17.897 19.409 1.00 90.81 275 ASP A O 1
ATOM 2191 N N . ASP A 1 276 ? 1.426 -19.353 20.527 1.00 84.44 276 ASP A N 1
ATOM 2192 C CA . ASP A 1 276 ? 2.267 -18.343 21.186 1.00 84.44 276 ASP A CA 1
ATOM 2193 C C . ASP A 1 276 ? 3.335 -17.735 20.265 1.00 84.44 276 ASP A C 1
ATOM 2195 O O . ASP A 1 276 ? 3.856 -16.647 20.546 1.00 84.44 276 ASP A O 1
ATOM 2199 N N . ASP A 1 277 ? 3.672 -18.415 19.163 1.00 85.25 277 ASP A N 1
ATOM 2200 C CA . ASP A 1 277 ? 4.684 -17.948 18.223 1.00 85.25 277 ASP A CA 1
ATOM 2201 C C . ASP A 1 277 ? 4.283 -18.117 16.756 1.00 85.25 277 ASP A C 1
ATOM 2203 O O . ASP A 1 277 ? 3.661 -19.100 16.367 1.00 85.25 277 ASP A O 1
ATOM 2207 N N . ALA A 1 278 ? 4.641 -17.134 15.927 1.00 86.31 278 ALA A N 1
ATOM 2208 C CA . ALA A 1 278 ? 4.321 -17.167 14.502 1.00 86.31 278 ALA A CA 1
ATOM 2209 C C . ALA A 1 278 ? 5.471 -17.790 13.698 1.00 86.31 278 ALA A C 1
ATOM 2211 O O . ALA A 1 278 ? 6.625 -17.353 13.833 1.00 86.31 278 ALA A O 1
ATOM 2212 N N . ILE A 1 279 ? 5.135 -18.752 12.833 1.00 83.50 279 ILE A N 1
ATOM 2213 C CA . ILE A 1 279 ? 6.068 -19.496 11.976 1.00 83.50 279 ILE A CA 1
ATOM 2214 C C . ILE A 1 279 ? 6.399 -18.643 10.743 1.00 83.50 279 ILE A C 1
ATOM 2216 O O . ILE A 1 279 ? 5.642 -18.576 9.773 1.00 83.50 279 ILE A O 1
ATOM 2220 N N . LEU A 1 280 ? 7.516 -17.915 10.822 1.00 78.94 280 LEU A N 1
ATOM 2221 C CA . LEU A 1 280 ? 7.983 -16.954 9.818 1.00 78.94 280 LEU A CA 1
ATOM 2222 C C . LEU A 1 280 ? 9.031 -17.585 8.893 1.00 78.94 280 LEU A C 1
ATOM 2224 O O . LEU A 1 280 ? 10.207 -17.233 8.946 1.00 78.94 280 LEU A O 1
ATOM 2228 N N . GLU A 1 281 ? 8.597 -18.476 8.009 1.00 87.12 281 GLU A N 1
ATOM 2229 C CA . GLU A 1 281 ? 9.412 -18.942 6.884 1.00 87.12 281 GLU A CA 1
ATOM 2230 C C . GLU A 1 281 ? 8.913 -18.273 5.606 1.00 87.12 281 GLU A C 1
ATOM 2232 O O . GLU A 1 281 ? 7.772 -18.460 5.179 1.00 87.12 281 GLU A O 1
ATOM 2237 N N . ARG A 1 282 ? 9.739 -17.391 5.035 1.00 93.94 282 ARG A N 1
ATOM 2238 C CA . ARG A 1 282 ? 9.361 -16.573 3.880 1.00 93.94 282 ARG A CA 1
ATOM 2239 C C . ARG A 1 282 ? 10.375 -16.725 2.755 1.00 93.94 282 ARG A C 1
ATOM 2241 O O . ARG A 1 282 ? 11.573 -16.682 3.037 1.00 93.94 282 ARG A O 1
ATOM 2248 N N . PRO A 1 283 ? 9.913 -16.786 1.497 1.00 96.25 283 PRO A N 1
ATOM 2249 C CA . PRO A 1 283 ? 10.806 -16.738 0.350 1.00 96.25 283 PRO A CA 1
ATOM 2250 C C . PRO A 1 283 ? 11.519 -15.385 0.272 1.00 96.25 283 PRO A C 1
ATOM 2252 O O . PRO A 1 283 ? 11.019 -14.359 0.743 1.00 96.25 283 PRO A O 1
ATOM 2255 N N . THR A 1 284 ? 12.677 -15.378 -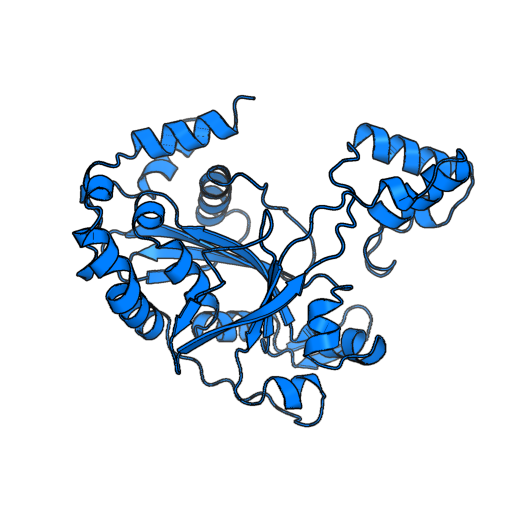0.365 1.00 97.69 284 THR A N 1
ATOM 2256 C CA . THR A 1 284 ? 13.442 -14.175 -0.692 1.00 97.69 284 THR A CA 1
ATOM 2257 C C . THR A 1 284 ? 12.730 -13.319 -1.742 1.00 97.69 284 THR A C 1
ATOM 2259 O O . THR A 1 284 ? 11.859 -13.784 -2.490 1.00 97.69 284 THR A O 1
ATOM 2262 N N . VAL A 1 285 ? 13.135 -12.050 -1.856 1.00 98.38 285 VAL A N 1
ATOM 2263 C CA . VAL A 1 285 ? 12.717 -11.174 -2.963 1.00 98.38 285 VAL A CA 1
ATOM 2264 C C . VAL A 1 285 ? 12.999 -11.830 -4.316 1.00 98.38 285 VAL A C 1
ATOM 2266 O O . VAL A 1 285 ? 12.153 -11.747 -5.207 1.00 98.38 285 VAL A O 1
ATOM 2269 N N . LYS A 1 286 ? 14.140 -12.517 -4.453 1.00 97.94 286 LYS A N 1
ATOM 2270 C CA . LYS A 1 286 ? 14.539 -13.189 -5.692 1.00 97.94 286 LYS A CA 1
ATOM 227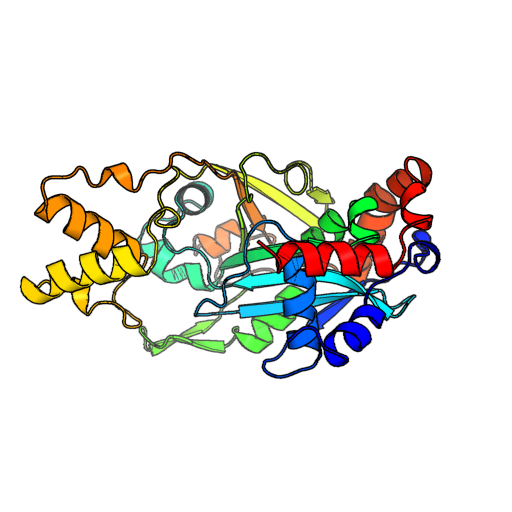1 C C . LYS A 1 286 ? 13.576 -14.309 -6.085 1.00 97.94 286 LYS A C 1
ATOM 2273 O O . LYS A 1 286 ? 13.091 -14.312 -7.211 1.00 97.94 286 LYS A O 1
ATOM 2278 N N . GLU A 1 287 ? 13.245 -15.215 -5.169 1.00 98.12 287 GLU A N 1
ATOM 2279 C CA . GLU A 1 287 ? 12.328 -16.330 -5.457 1.00 98.12 287 GLU A CA 1
ATOM 2280 C C . GLU A 1 287 ? 10.938 -15.834 -5.878 1.00 98.12 287 GLU A C 1
ATOM 2282 O O . GLU A 1 287 ? 10.350 -16.323 -6.846 1.00 98.12 287 GLU A O 1
ATOM 2287 N N . ILE A 1 288 ? 10.420 -14.807 -5.193 1.00 98.31 288 ILE A N 1
ATOM 2288 C CA . ILE A 1 288 ? 9.157 -14.167 -5.577 1.00 98.31 288 ILE A CA 1
ATOM 2289 C C . ILE A 1 288 ? 9.277 -13.502 -6.953 1.00 98.31 288 ILE A C 1
ATOM 2291 O O . ILE A 1 288 ? 8.344 -13.586 -7.761 1.00 98.31 288 ILE A O 1
ATOM 2295 N N . ALA A 1 289 ? 10.388 -12.810 -7.212 1.00 98.25 289 ALA A N 1
ATOM 2296 C CA . ALA A 1 289 ? 10.614 -12.099 -8.460 1.00 98.25 289 ALA A CA 1
ATOM 2297 C C . ALA A 1 289 ? 10.667 -13.049 -9.655 1.00 98.25 289 ALA A C 1
ATOM 2299 O O . ALA A 1 289 ? 9.927 -12.825 -10.613 1.00 98.25 289 ALA A O 1
ATOM 2300 N N . ASP A 1 290 ? 11.443 -14.128 -9.565 1.00 98.12 290 ASP A N 1
ATOM 2301 C CA . ASP A 1 290 ? 11.577 -15.137 -10.618 1.00 98.12 290 ASP A CA 1
ATOM 2302 C C . ASP A 1 290 ? 10.193 -15.707 -10.992 1.00 98.12 290 ASP A C 1
ATOM 2304 O O . ASP A 1 290 ? 9.786 -15.678 -12.159 1.00 98.12 290 ASP A O 1
ATOM 2308 N N . ALA A 1 291 ? 9.388 -16.079 -9.987 1.00 97.94 291 ALA A N 1
ATOM 2309 C CA . ALA A 1 291 ? 8.024 -16.568 -10.195 1.00 97.94 291 ALA A CA 1
ATOM 2310 C C . ALA A 1 291 ? 7.091 -15.515 -10.832 1.00 97.94 291 ALA A C 1
ATOM 2312 O O . ALA A 1 291 ? 6.245 -15.836 -11.674 1.00 97.94 291 ALA A O 1
ATOM 2313 N N . CYS A 1 292 ? 7.221 -14.239 -10.455 1.00 97.50 292 CYS A N 1
ATOM 2314 C CA . CYS A 1 292 ? 6.457 -13.147 -11.068 1.00 97.50 292 CYS A CA 1
ATOM 2315 C C . CYS A 1 292 ? 6.863 -12.904 -12.526 1.00 97.50 292 CYS A C 1
ATOM 2317 O O . CYS A 1 292 ? 5.998 -12.634 -13.371 1.00 97.50 292 CYS A O 1
ATOM 2319 N N . ILE A 1 293 ? 8.165 -12.953 -12.811 1.00 98.00 293 ILE A N 1
ATOM 2320 C CA . ILE A 1 293 ? 8.737 -12.701 -14.131 1.00 98.00 293 ILE A CA 1
ATOM 2321 C C . ILE A 1 293 ? 8.226 -13.751 -15.111 1.00 98.00 293 ILE A C 1
ATOM 2323 O O . ILE A 1 293 ? 7.624 -13.389 -16.127 1.00 98.00 293 ILE A O 1
ATOM 2327 N N . GLU A 1 294 ? 8.352 -15.029 -14.756 1.00 97.44 294 GLU A N 1
ATOM 2328 C CA . GLU A 1 294 ? 7.864 -16.151 -15.557 1.00 97.44 294 GLU A CA 1
ATOM 2329 C C . GLU A 1 294 ? 6.347 -16.089 -15.764 1.00 97.44 294 GLU A C 1
ATOM 2331 O O . GLU A 1 294 ? 5.848 -16.158 -16.892 1.00 97.44 294 GLU A O 1
ATOM 2336 N N . ARG A 1 295 ? 5.587 -15.890 -14.681 1.00 96.06 295 ARG A N 1
ATOM 2337 C CA . ARG A 1 295 ? 4.123 -15.961 -14.736 1.00 96.06 295 ARG A CA 1
ATOM 2338 C C . ARG A 1 295 ? 3.480 -14.766 -15.435 1.00 96.06 295 ARG A C 1
ATOM 2340 O O . ARG A 1 295 ? 2.425 -14.913 -16.062 1.00 96.06 295 ARG A O 1
ATOM 2347 N N . TRP A 1 296 ? 4.035 -13.563 -15.278 1.00 95.50 296 TRP A N 1
ATOM 2348 C CA . TRP A 1 296 ? 3.358 -12.327 -15.681 1.00 95.50 296 TRP A CA 1
ATOM 2349 C C . TRP A 1 296 ? 4.175 -11.445 -16.614 1.00 95.50 296 TRP A C 1
ATOM 2351 O O . TRP A 1 296 ? 3.651 -11.086 -17.674 1.00 95.50 296 TRP A O 1
ATOM 2361 N N . LEU A 1 297 ? 5.405 -11.075 -16.250 1.00 97.50 297 LEU A N 1
ATOM 2362 C CA . LEU A 1 297 ? 6.135 -10.035 -16.980 1.00 97.50 297 LEU A CA 1
ATOM 2363 C C . LEU A 1 297 ? 6.605 -10.541 -18.353 1.00 97.50 297 LEU A C 1
ATOM 2365 O O . LEU A 1 297 ? 6.391 -9.841 -19.345 1.00 97.50 297 LEU A O 1
ATOM 2369 N N . LEU A 1 298 ? 7.141 -11.764 -18.454 1.00 97.94 298 LEU A N 1
ATOM 2370 C CA . LEU A 1 298 ? 7.583 -12.352 -19.729 1.00 97.94 298 LEU A CA 1
ATOM 2371 C C . LEU A 1 298 ? 6.427 -12.579 -20.717 1.00 97.94 298 LEU A C 1
ATOM 2373 O O . LEU A 1 298 ? 6.506 -12.110 -21.857 1.00 97.94 298 LEU A O 1
ATOM 2377 N N . PRO A 1 299 ? 5.295 -13.206 -20.339 1.00 97.75 299 PRO A N 1
ATOM 2378 C CA . PRO A 1 299 ? 4.157 -13.317 -21.249 1.00 97.75 299 PRO A CA 1
ATOM 2379 C C . PRO A 1 299 ? 3.556 -11.956 -21.618 1.00 97.75 299 PRO A C 1
ATOM 2381 O O . PRO A 1 299 ? 2.956 -11.798 -22.686 1.00 97.75 299 PRO A O 1
ATOM 2384 N N . ARG A 1 300 ? 3.642 -10.958 -20.728 1.00 96.94 300 ARG A N 1
ATOM 2385 C CA . ARG A 1 300 ? 3.155 -9.605 -21.013 1.00 96.94 300 ARG A CA 1
ATOM 2386 C C . ARG A 1 300 ? 4.057 -8.885 -22.006 1.00 96.94 300 ARG A C 1
ATOM 2388 O O . ARG A 1 300 ? 3.512 -8.286 -22.929 1.00 96.94 300 ARG A O 1
ATOM 2395 N N . SER A 1 301 ? 5.374 -8.973 -21.854 1.00 97.75 301 SER A N 1
ATOM 2396 C CA . SER A 1 301 ? 6.338 -8.312 -22.736 1.00 97.75 301 SER A CA 1
ATOM 2397 C C . SER A 1 301 ? 6.229 -8.811 -24.178 1.00 97.75 301 SER A C 1
ATOM 2399 O O . SER A 1 301 ? 6.227 -7.999 -25.100 1.00 97.75 301 SER A O 1
ATOM 2401 N N . LYS A 1 302 ? 6.020 -10.123 -24.369 1.00 97.56 302 LYS A N 1
ATOM 2402 C CA . LYS A 1 302 ? 5.782 -10.741 -25.685 1.00 97.56 302 LYS A CA 1
ATOM 2403 C C . LYS A 1 302 ? 4.471 -10.267 -26.320 1.00 97.56 302 LYS A C 1
ATOM 2405 O O . LYS A 1 302 ? 4.438 -9.915 -27.493 1.00 97.56 302 LYS A O 1
ATOM 2410 N N . ARG A 1 303 ? 3.380 -10.216 -25.544 1.00 97.44 303 ARG A N 1
ATOM 2411 C CA . ARG A 1 303 ? 2.053 -9.798 -26.045 1.00 97.44 303 ARG A CA 1
ATOM 2412 C C . ARG A 1 303 ? 1.917 -8.290 -26.257 1.00 97.44 303 ARG A C 1
ATOM 2414 O O . ARG A 1 303 ? 1.070 -7.858 -27.034 1.00 97.44 303 ARG A O 1
ATOM 2421 N N . ARG A 1 304 ? 2.658 -7.481 -25.500 1.00 96.44 304 ARG A N 1
ATOM 2422 C CA . ARG A 1 304 ? 2.574 -6.014 -25.491 1.00 96.44 304 ARG A CA 1
ATOM 2423 C C . ARG A 1 304 ? 3.979 -5.405 -25.451 1.00 96.44 304 ARG A C 1
ATOM 2425 O O . ARG A 1 304 ? 4.388 -4.903 -24.407 1.00 96.44 304 ARG A O 1
ATOM 2432 N N . PRO A 1 305 ? 4.719 -5.421 -26.573 1.00 96.44 305 PRO A N 1
ATOM 2433 C CA . PRO A 1 305 ? 6.092 -4.919 -26.625 1.00 96.44 305 PRO A CA 1
ATOM 2434 C C . PRO A 1 305 ? 6.195 -3.384 -26.590 1.00 96.44 305 PRO A C 1
ATOM 2436 O O . PRO A 1 305 ? 7.304 -2.859 -26.542 1.00 96.44 305 PRO A O 1
ATOM 2439 N N . GLN A 1 306 ? 5.068 -2.653 -26.586 1.00 96.38 306 GLN A N 1
ATOM 2440 C CA . GLN A 1 306 ? 5.034 -1.183 -26.661 1.00 96.38 306 GLN A CA 1
ATOM 2441 C C . GLN A 1 306 ? 5.788 -0.496 -25.515 1.00 96.38 306 GLN A C 1
ATOM 2443 O O . GLN A 1 306 ? 6.266 0.622 -25.691 1.00 96.38 306 GLN A O 1
ATOM 2448 N N . PHE A 1 307 ? 5.957 -1.175 -24.374 1.00 97.19 307 PHE A N 1
ATOM 2449 C CA . PHE A 1 307 ? 6.739 -0.660 -23.249 1.00 97.19 307 PHE A CA 1
ATOM 2450 C C . PHE A 1 307 ? 8.164 -0.267 -23.656 1.00 97.19 307 PHE A C 1
ATOM 2452 O O . PHE A 1 307 ? 8.703 0.671 -23.081 1.00 97.19 307 PHE A O 1
ATOM 2459 N N . ARG A 1 308 ? 8.748 -0.927 -24.672 1.00 97.44 308 ARG A N 1
ATOM 2460 C CA . ARG A 1 308 ? 10.101 -0.646 -25.182 1.00 97.44 308 ARG A CA 1
ATOM 2461 C C . ARG A 1 308 ? 10.250 0.767 -25.750 1.00 97.44 308 ARG A C 1
ATOM 2463 O O . ARG A 1 308 ? 11.352 1.305 -25.740 1.00 97.44 308 ARG A O 1
ATOM 2470 N N . ALA A 1 309 ? 9.157 1.363 -26.225 1.00 97.88 309 ALA A N 1
ATOM 2471 C CA . ALA A 1 309 ? 9.150 2.715 -26.778 1.00 97.88 309 ALA A CA 1
ATOM 2472 C C . ALA A 1 309 ? 9.044 3.811 -25.703 1.00 97.88 309 ALA A C 1
ATOM 2474 O O . ALA A 1 309 ? 9.209 4.982 -26.029 1.00 97.88 309 ALA A O 1
ATOM 2475 N N . TRP A 1 310 ? 8.777 3.455 -24.440 1.00 98.12 310 TRP A N 1
ATOM 2476 C CA . TRP A 1 310 ? 8.602 4.424 -23.359 1.00 98.12 310 TRP A CA 1
ATOM 2477 C C . TRP A 1 310 ? 9.867 5.247 -23.122 1.00 98.12 310 TRP A C 1
ATOM 2479 O O . TRP A 1 310 ? 10.951 4.678 -22.959 1.00 98.12 310 TRP A O 1
ATOM 2489 N N . LYS A 1 311 ? 9.738 6.573 -23.040 1.00 97.75 311 LYS A N 1
ATOM 2490 C CA . LYS A 1 311 ? 10.857 7.474 -22.752 1.00 97.75 311 LYS A CA 1
ATOM 2491 C C . LYS A 1 311 ? 10.695 8.146 -21.396 1.00 97.75 311 LYS A C 1
ATOM 2493 O O . LYS A 1 311 ? 9.587 8.396 -20.931 1.00 97.75 311 LYS A O 1
ATOM 2498 N N . ARG A 1 312 ? 11.814 8.520 -20.768 1.00 94.88 312 ARG A N 1
ATOM 2499 C CA . ARG A 1 312 ? 11.794 9.291 -19.509 1.00 94.88 312 ARG A CA 1
ATOM 2500 C C . ARG A 1 312 ? 11.015 10.602 -19.638 1.00 94.88 312 ARG A C 1
ATOM 2502 O O . ARG A 1 312 ? 10.368 11.013 -18.681 1.00 94.88 312 ARG A O 1
ATOM 2509 N N . GLY A 1 313 ? 11.018 11.218 -20.823 1.00 94.50 313 GLY A N 1
ATOM 2510 C CA . GLY A 1 313 ? 10.193 12.392 -21.121 1.00 94.50 313 GLY A CA 1
ATOM 2511 C C . GLY A 1 313 ? 8.686 12.141 -20.963 1.00 94.50 313 GLY A C 1
ATOM 2512 O O . GLY A 1 313 ? 7.970 13.037 -20.524 1.00 94.50 313 GLY A O 1
ATOM 2513 N N . ASP A 1 314 ? 8.203 10.923 -21.232 1.00 95.62 314 ASP A N 1
ATOM 2514 C CA . ASP A 1 314 ? 6.803 10.553 -20.989 1.00 95.62 314 ASP A CA 1
ATOM 2515 C C . ASP A 1 314 ? 6.512 10.448 -19.490 1.00 95.62 314 ASP A C 1
ATOM 2517 O O . ASP A 1 314 ? 5.496 10.958 -19.021 1.00 95.62 314 ASP A O 1
ATOM 2521 N N . THR A 1 315 ? 7.432 9.863 -18.712 1.00 94.75 315 THR A N 1
ATOM 2522 C CA . THR A 1 315 ? 7.344 9.859 -17.243 1.00 94.75 315 THR A CA 1
ATOM 2523 C C . THR A 1 315 ? 7.307 11.280 -16.687 1.00 94.75 315 THR A C 1
ATOM 2525 O O . THR A 1 315 ? 6.482 11.578 -15.826 1.00 94.75 315 THR A O 1
ATOM 2528 N N . TRP A 1 316 ? 8.168 12.168 -17.190 1.00 92.31 316 TRP A N 1
ATOM 2529 C CA . TRP A 1 316 ? 8.192 13.568 -16.773 1.00 92.31 316 TRP A CA 1
ATOM 2530 C C . TRP A 1 316 ? 6.863 14.265 -17.043 1.00 92.31 316 TRP A C 1
ATOM 2532 O O . TRP A 1 316 ? 6.311 14.882 -16.138 1.00 92.31 316 TRP A O 1
ATOM 2542 N N . ARG A 1 317 ? 6.314 14.089 -18.252 1.00 92.50 317 ARG A N 1
ATOM 2543 C CA . ARG A 1 317 ? 5.011 14.644 -18.634 1.00 92.50 317 ARG A CA 1
ATOM 2544 C C . ARG A 1 317 ? 3.903 14.194 -17.679 1.00 92.50 317 ARG A C 1
ATOM 2546 O O . ARG A 1 317 ? 3.095 15.018 -17.268 1.00 92.50 317 ARG A O 1
ATOM 2553 N N . LEU A 1 318 ? 3.886 12.915 -17.292 1.00 91.94 318 LEU A N 1
ATOM 2554 C CA . LEU A 1 318 ? 2.919 12.406 -16.313 1.00 91.94 318 LEU A CA 1
ATOM 2555 C C . LEU A 1 318 ? 3.097 13.038 -14.925 1.00 91.94 318 LEU A C 1
ATOM 2557 O O . LEU A 1 318 ? 2.110 13.357 -14.270 1.00 91.94 318 LEU A O 1
ATOM 2561 N N . ILE A 1 319 ? 4.341 13.226 -14.472 1.00 90.00 319 ILE A N 1
ATOM 2562 C CA . ILE A 1 319 ? 4.630 13.847 -13.172 1.00 90.00 319 ILE A CA 1
ATOM 2563 C C . ILE A 1 319 ? 4.183 15.311 -13.159 1.00 90.00 319 ILE A C 1
ATOM 2565 O O . ILE A 1 319 ? 3.572 15.742 -12.185 1.00 90.00 319 ILE A O 1
ATOM 2569 N N . THR A 1 320 ? 4.472 16.082 -14.210 1.00 87.81 320 THR A N 1
ATOM 2570 C CA . THR A 1 320 ? 4.126 17.510 -14.254 1.00 87.81 320 THR A CA 1
ATOM 2571 C C . THR A 1 320 ? 2.624 17.732 -14.405 1.00 87.81 320 THR A C 1
ATOM 2573 O O . THR A 1 320 ? 2.079 18.601 -13.732 1.00 87.81 320 THR A O 1
ATOM 2576 N N . GLN A 1 321 ? 1.930 16.891 -15.182 1.00 86.69 321 GLN A N 1
ATOM 2577 C CA . GLN A 1 321 ? 0.463 16.915 -15.288 1.00 86.69 321 GLN A CA 1
ATOM 2578 C C . GLN A 1 321 ? -0.245 16.667 -13.951 1.00 86.69 321 GLN A C 1
ATOM 2580 O O . GLN A 1 321 ? -1.354 17.140 -13.751 1.00 86.69 321 GLN A O 1
ATOM 2585 N N . ALA A 1 322 ? 0.373 15.938 -13.019 1.00 80.38 322 ALA A N 1
ATOM 2586 C CA . ALA A 1 322 ? -0.198 15.729 -11.689 1.00 80.38 322 ALA A CA 1
ATOM 2587 C C . ALA A 1 322 ? -0.059 16.955 -10.762 1.00 80.38 322 ALA A C 1
ATOM 2589 O O . ALA A 1 322 ? -0.653 16.977 -9.683 1.00 80.38 322 ALA A O 1
ATOM 2590 N N . ILE A 1 323 ? 0.760 17.942 -11.141 1.00 75.94 323 ILE A N 1
ATOM 2591 C CA . ILE A 1 323 ? 1.075 19.135 -10.339 1.00 75.94 323 ILE A CA 1
ATOM 2592 C C . ILE A 1 323 ? 0.343 20.374 -10.870 1.00 75.94 323 ILE A C 1
ATOM 2594 O O . ILE A 1 323 ? 0.065 21.283 -10.090 1.00 75.94 323 ILE A O 1
ATOM 2598 N N . GLU A 1 324 ? 0.027 20.408 -12.164 1.00 60.22 324 GLU A N 1
ATOM 2599 C CA . GLU A 1 324 ? -0.748 21.469 -12.812 1.00 60.22 324 GLU A CA 1
ATOM 2600 C C . GLU A 1 324 ? -2.246 21.092 -12.804 1.00 60.22 324 GLU A C 1
ATOM 2602 O O . GLU A 1 324 ? -2.619 20.154 -13.508 1.00 60.22 324 GLU A O 1
ATOM 2607 N N . PRO A 1 325 ? -3.091 21.736 -11.968 1.00 51.28 325 PRO A N 1
ATOM 2608 C CA . PRO A 1 325 ? -4.529 21.466 -11.917 1.00 51.28 325 PRO A CA 1
ATOM 2609 C C . PRO A 1 325 ? -5.302 21.995 -13.128 1.00 51.28 325 PRO A C 1
ATOM 2611 O O . PRO A 1 325 ? -4.931 23.069 -13.656 1.00 51.28 325 PRO A O 1
#

Radius of gyration: 21.19 Å; chains: 1; bounding box: 50×49×56 Å

Organism: NCBI:txid2754717